Protein AF-A0A9W6ZBG0-F1 (afdb_monomer_lite)

Radius of gyration: 58.89 Å; chains: 1; bounding box: 90×98×154 Å

InterPro domains:
  IPR011992 EF-hand domain pair [SSF47473] (126-188)

Sequence (346 aa):
MAHIKRKETQYQGFVPSYLIHPPSLKNGETYQTLRNKFSDVGQGQVYERDLVSSSMNFDNKTLDEDTFNVSKSTDYKRADRRGVAAFHNSAPPEERSKPFLGETMYNSTFRNFPQEAKMIVDVPVEAFKESFAKFANPEGELSLKKISNMLSDTIGKIVPDWIVAKFLKTFDPNPTGRFTYSELVAEYDVIIRAIRGDTKKDVVGQPEWLVASKKMPTKILTSTGMKSAMQIAMAHPSERRYLKKEGVGMWSCDNDMLAGTTRDTYHIPGYSGHIPASKRVPKVTEQGMAKNPRAIKNNLRLIYSHDLPGYTGHKPKAARNDIGEKKGGRDPRTTSGSAAVGEDIL

Secondary structure (DSSP, 8-state):
----------------GGGSPPPPPPTT--HHHHHHTTTTTTSSSSS-TTS--S-S--SS--HHHHHHHH--GGG-PPPPTTGGGS------HHHH-----PPPHHHHHS--HHHHHHHHHTS-GGGHHHHHHHHS-TTSEEEGGGHHHHHHHHHTSPPPHHHHHHHHHHHTT-TTSEEEHHHHHHHHHHHHHHHHHHH-----PPPHHHHHTTSPPP-----PPPPPHHHHHTT-GGG------TT--SS-TTTTTTTTSGGGSSSPTT--S------SSHHHHHHHHT-SPPPP---GGGT--SSPTT--S----SGGG--SS--TT--TTSHHHHHHHT----

Structure (mmCIF, N/CA/C/O backbone):
data_AF-A0A9W6ZBG0-F1
#
_entry.id   AF-A0A9W6ZBG0-F1
#
loop_
_atom_site.group_PDB
_atom_site.id
_atom_site.type_symbol
_atom_site.label_atom_id
_atom_site.label_alt_id
_atom_site.label_comp_id
_atom_site.label_asym_id
_atom_site.label_entity_id
_atom_site.label_seq_id
_atom_site.pdbx_PDB_ins_code
_atom_site.Cartn_x
_atom_site.Cartn_y
_atom_site.Cartn_z
_atom_site.occupancy
_atom_site.B_iso_or_equiv
_atom_site.auth_seq_id
_atom_site.auth_comp_id
_atom_site.auth_asym_id
_atom_site.auth_atom_id
_atom_site.pdbx_PDB_model_num
ATOM 1 N N . MET A 1 1 ? 40.669 59.426 30.243 1.00 40.97 1 MET A N 1
ATOM 2 C CA . MET A 1 1 ? 41.552 59.496 31.428 1.00 40.97 1 MET A CA 1
ATOM 3 C C . MET A 1 1 ? 40.863 60.358 32.468 1.00 40.97 1 MET A C 1
ATOM 5 O O . MET A 1 1 ? 40.666 61.533 32.206 1.00 40.97 1 MET A O 1
ATOM 9 N N . ALA A 1 2 ? 40.443 59.786 33.594 1.00 40.88 2 ALA A N 1
ATOM 10 C CA . ALA A 1 2 ? 39.894 60.553 34.708 1.00 40.88 2 ALA A CA 1
ATOM 11 C C . ALA A 1 2 ? 40.485 60.006 36.010 1.00 40.88 2 ALA A C 1
ATOM 13 O O . ALA A 1 2 ? 40.364 58.820 36.313 1.00 40.88 2 ALA A O 1
ATOM 14 N N . HIS A 1 3 ? 41.206 60.882 36.704 1.00 40.12 3 HIS A N 1
ATOM 15 C CA . HIS A 1 3 ? 41.911 60.628 37.951 1.00 40.12 3 HIS A CA 1
ATOM 16 C C . HIS A 1 3 ? 40.955 60.566 39.147 1.00 40.12 3 HIS A C 1
ATOM 18 O O . HIS A 1 3 ? 40.006 61.336 39.255 1.00 40.12 3 HIS A O 1
ATOM 24 N N . ILE A 1 4 ? 41.296 59.688 40.087 1.00 46.91 4 ILE A N 1
ATOM 25 C CA . ILE A 1 4 ? 40.745 59.597 41.441 1.00 46.91 4 ILE A CA 1
ATOM 26 C C . ILE A 1 4 ? 41.323 60.721 42.323 1.00 46.91 4 ILE A C 1
ATOM 28 O O . ILE A 1 4 ? 42.535 60.936 42.309 1.00 46.91 4 ILE A O 1
ATOM 32 N N . LYS A 1 5 ? 40.495 61.321 43.194 1.00 42.09 5 LYS A N 1
ATOM 33 C CA . LYS A 1 5 ? 40.899 61.806 44.533 1.00 42.09 5 LYS A CA 1
ATOM 34 C C . LYS A 1 5 ? 39.834 61.444 45.586 1.00 42.09 5 LYS A C 1
ATOM 36 O O . LYS A 1 5 ? 38.651 61.362 45.280 1.00 42.09 5 LYS A O 1
ATOM 41 N N . ARG A 1 6 ? 40.306 61.136 46.801 1.00 43.47 6 ARG A N 1
ATOM 42 C CA . ARG A 1 6 ? 39.613 60.488 47.936 1.00 43.47 6 ARG A CA 1
ATOM 43 C C . ARG A 1 6 ? 38.886 61.465 48.885 1.00 43.47 6 ARG A C 1
ATOM 45 O O . ARG A 1 6 ? 39.405 62.543 49.127 1.00 43.47 6 ARG A O 1
ATOM 52 N N . LYS A 1 7 ? 37.782 60.946 49.460 1.00 48.34 7 LYS A N 1
ATOM 53 C CA . LYS A 1 7 ? 37.166 61.056 50.817 1.00 48.34 7 LYS A CA 1
ATOM 54 C C . LYS A 1 7 ? 37.384 62.304 51.686 1.00 48.34 7 LYS A C 1
ATOM 56 O O . LYS A 1 7 ? 38.526 62.573 52.016 1.00 48.34 7 LYS A O 1
ATOM 61 N N . GLU A 1 8 ? 36.288 62.751 52.320 1.00 39.16 8 GLU A N 1
ATOM 62 C CA . GLU A 1 8 ? 36.177 62.885 53.788 1.00 39.16 8 GLU A CA 1
ATOM 63 C C . GLU A 1 8 ? 34.781 62.449 54.290 1.00 39.16 8 GLU A C 1
ATOM 65 O O . GLU A 1 8 ? 33.802 62.410 53.550 1.00 39.16 8 GLU A O 1
ATOM 70 N N . THR A 1 9 ? 34.751 62.006 55.542 1.00 49.00 9 THR A N 1
ATOM 71 C CA . THR A 1 9 ? 33.716 61.271 56.285 1.00 49.00 9 THR A CA 1
ATOM 72 C C . THR A 1 9 ? 32.709 62.175 56.998 1.00 49.00 9 THR A C 1
ATOM 74 O O . THR A 1 9 ? 33.145 63.077 57.701 1.00 49.00 9 THR A O 1
ATOM 77 N N . GLN A 1 10 ? 31.413 61.834 56.998 1.00 46.75 10 GLN A N 1
ATOM 78 C CA . GLN A 1 10 ? 30.522 62.132 58.131 1.00 46.75 10 GLN A CA 1
ATOM 79 C C . GLN A 1 10 ? 29.490 61.012 58.340 1.00 46.75 10 GLN A C 1
ATOM 81 O O . GLN A 1 10 ? 28.890 60.487 57.405 1.00 46.75 10 GLN A O 1
ATOM 86 N N . TYR A 1 11 ? 29.364 60.617 59.602 1.00 48.91 11 TYR A N 1
ATOM 87 C CA . TYR A 1 11 ? 28.542 59.541 60.143 1.00 48.91 11 TYR A CA 1
ATOM 88 C C . TYR A 1 11 ? 27.073 59.986 60.223 1.00 48.91 11 TYR A C 1
ATOM 90 O O . TYR A 1 11 ? 26.749 60.890 60.986 1.00 48.91 11 TYR A O 1
ATOM 98 N N . GLN A 1 12 ? 26.175 59.360 59.456 1.00 49.72 12 GLN A N 1
ATOM 99 C CA . GLN A 1 12 ? 24.721 59.550 59.578 1.00 49.72 12 GLN A CA 1
ATOM 100 C C . GLN A 1 12 ? 24.160 58.568 60.617 1.00 49.72 12 GLN A C 1
ATOM 102 O O . GLN A 1 12 ? 23.454 57.615 60.297 1.00 49.72 12 GLN A O 1
ATOM 107 N N . GLY A 1 13 ? 24.564 58.754 61.873 1.00 42.81 13 GLY A N 1
ATOM 108 C CA . GLY A 1 13 ? 24.042 57.992 63.002 1.00 42.81 13 GLY A CA 1
ATOM 109 C C . GLY A 1 13 ? 22.704 58.533 63.502 1.00 42.81 13 GLY A C 1
ATOM 110 O O . GLY A 1 13 ? 22.544 59.737 63.652 1.00 42.81 13 GLY A O 1
ATOM 111 N N . PHE A 1 14 ? 21.786 57.600 63.767 1.00 53.81 14 PHE A N 1
ATOM 112 C CA . PHE A 1 14 ? 20.778 57.582 64.837 1.00 53.81 14 PHE A CA 1
ATOM 113 C C . PHE A 1 14 ? 20.196 58.932 65.314 1.00 53.81 14 PHE A C 1
ATOM 115 O O . PHE A 1 14 ? 20.833 59.671 66.064 1.00 53.81 14 PHE A O 1
ATOM 122 N N . VAL A 1 15 ? 18.924 59.186 64.980 1.00 59.03 15 VAL A N 1
ATOM 123 C CA . VAL A 1 15 ? 18.106 60.233 65.618 1.00 59.03 15 VAL A CA 1
ATOM 124 C C . VAL A 1 15 ? 17.413 59.631 66.852 1.00 59.03 15 VAL A C 1
ATOM 126 O O . VAL A 1 15 ? 16.699 58.637 66.704 1.00 59.03 15 VAL A O 1
ATOM 129 N N . PRO A 1 16 ? 17.589 60.195 68.061 1.00 60.75 16 PRO A N 1
ATOM 130 C CA . PRO A 1 16 ? 16.934 59.702 69.269 1.00 60.75 16 PRO A CA 1
ATOM 131 C C . PRO A 1 16 ? 15.404 59.789 69.183 1.00 60.75 16 PRO A C 1
ATOM 133 O O . PRO A 1 16 ? 14.849 60.783 68.711 1.00 60.75 16 PRO A O 1
ATOM 136 N N . SER A 1 17 ? 14.712 58.770 69.698 1.00 52.69 17 SER A N 1
ATOM 137 C CA . SER A 1 17 ? 13.255 58.588 69.580 1.00 52.69 17 SER A CA 1
ATOM 138 C C . SER A 1 17 ? 12.394 59.723 70.153 1.00 52.69 17 SER A C 1
ATOM 140 O O . SER A 1 17 ? 11.236 59.851 69.768 1.00 52.69 17 SER A O 1
ATOM 142 N N . TYR A 1 18 ? 12.935 60.571 71.032 1.00 62.19 18 TYR A N 1
ATOM 143 C CA . TYR A 1 18 ? 12.206 61.676 71.670 1.00 62.19 18 TYR A CA 1
ATOM 144 C C . TYR A 1 18 ? 12.082 62.946 70.804 1.00 62.19 18 TYR A C 1
ATOM 146 O O . TYR A 1 18 ? 11.366 63.868 71.183 1.00 62.19 18 TYR A O 1
ATOM 154 N N . LEU A 1 19 ? 12.761 63.007 69.652 1.00 57.31 19 LEU A N 1
ATOM 155 C CA . LEU A 1 19 ? 12.631 64.087 68.657 1.00 57.31 19 LEU A CA 1
ATOM 156 C C . LEU A 1 19 ? 11.723 63.704 67.474 1.00 57.31 19 LEU A C 1
ATOM 158 O O . LEU A 1 19 ? 11.567 64.482 66.534 1.00 57.31 19 LEU A O 1
ATOM 162 N N . ILE A 1 20 ? 11.115 62.515 67.508 1.00 57.84 20 ILE A N 1
ATOM 163 C CA . ILE A 1 20 ? 10.137 62.076 66.511 1.00 57.84 20 ILE A CA 1
ATOM 164 C C . ILE A 1 20 ? 8.782 62.674 66.895 1.00 57.84 20 ILE A C 1
ATOM 166 O O . ILE A 1 20 ? 8.245 62.377 67.962 1.00 57.84 20 ILE A O 1
ATOM 170 N N . HIS A 1 21 ? 8.212 63.516 66.032 1.00 54.34 21 HIS A N 1
ATOM 171 C CA . HIS A 1 21 ? 6.831 63.962 66.202 1.00 54.34 21 HIS A CA 1
ATOM 172 C C . HIS A 1 21 ? 5.903 62.735 66.253 1.00 54.34 21 HIS A C 1
ATOM 174 O O . HIS A 1 21 ? 6.052 61.844 65.410 1.00 54.34 21 HIS A O 1
ATOM 180 N N . PRO A 1 22 ? 4.957 62.652 67.210 1.00 60.84 22 PRO A N 1
ATOM 181 C CA . PRO A 1 22 ? 4.028 61.531 67.254 1.00 60.84 22 PRO A CA 1
ATOM 182 C C . PRO A 1 22 ? 3.279 61.442 65.915 1.00 60.84 22 PRO A C 1
ATOM 184 O O . PRO A 1 22 ? 2.988 62.484 65.318 1.00 60.84 22 PRO A O 1
ATOM 187 N N . PRO A 1 23 ? 2.982 60.227 65.419 1.00 59.94 23 PRO A N 1
ATOM 188 C CA . PRO A 1 23 ? 2.263 60.066 64.162 1.00 59.94 23 PRO A CA 1
ATOM 189 C C . PRO A 1 23 ? 0.954 60.856 64.232 1.00 59.94 23 PRO A C 1
ATOM 191 O O . PRO A 1 23 ? 0.213 60.755 65.213 1.00 59.94 23 PRO A O 1
ATOM 194 N N . SER A 1 24 ? 0.685 61.675 63.214 1.00 66.38 24 SER A N 1
ATOM 195 C CA . SER A 1 24 ? -0.587 62.384 63.116 1.00 66.38 24 SER A CA 1
ATOM 196 C C . SER A 1 24 ? -1.733 61.369 63.092 1.00 66.38 24 SER A C 1
ATOM 198 O O . SER A 1 24 ? -1.639 60.314 62.458 1.00 66.38 24 SER A O 1
ATOM 200 N N . LEU A 1 25 ? -2.813 61.670 63.819 1.00 72.88 25 LEU A N 1
ATOM 201 C CA . LEU A 1 25 ? -4.030 60.859 63.798 1.00 72.88 25 LEU A CA 1
ATOM 202 C C . LEU A 1 25 ? -4.541 60.748 62.356 1.00 72.88 25 LEU A C 1
ATOM 204 O O . LEU A 1 25 ? -4.497 61.722 61.600 1.00 72.88 25 LEU A O 1
ATOM 208 N N . LYS A 1 26 ? -5.034 59.568 61.962 1.00 72.44 26 LYS A N 1
ATOM 209 C CA . LYS A 1 26 ? -5.700 59.413 60.663 1.00 72.44 26 LYS A CA 1
ATOM 210 C C . LYS A 1 26 ? -6.968 60.268 60.643 1.00 72.44 26 LYS A C 1
ATOM 212 O O . LYS A 1 26 ? -7.602 60.456 61.680 1.00 72.44 26 LYS A O 1
ATOM 217 N N . ASN A 1 27 ? -7.369 60.758 59.469 1.00 63.28 27 ASN A N 1
ATOM 218 C CA . ASN A 1 27 ? -8.607 61.530 59.329 1.00 63.28 27 ASN A CA 1
ATOM 219 C C . ASN A 1 27 ? -9.796 60.739 59.908 1.00 63.28 27 ASN A C 1
ATOM 221 O O . ASN A 1 27 ? -10.110 59.656 59.418 1.00 63.28 27 ASN A O 1
ATOM 225 N N . GLY A 1 28 ? -10.434 61.282 60.949 1.00 74.50 28 GLY A N 1
ATOM 226 C CA . GLY A 1 28 ? -11.564 60.661 61.652 1.00 74.50 28 GLY A CA 1
ATOM 227 C C . GLY A 1 28 ? -11.215 59.875 62.926 1.00 74.50 28 GLY A C 1
ATOM 228 O O . GLY A 1 28 ? -12.133 59.511 63.657 1.00 74.50 28 GLY A O 1
ATOM 229 N N . GLU A 1 29 ? -9.935 59.646 63.245 1.00 73.50 29 GLU A N 1
ATOM 230 C CA . GLU A 1 29 ? -9.516 59.083 64.538 1.00 73.50 29 GLU A CA 1
ATOM 231 C C . GLU A 1 29 ? -9.300 60.208 65.571 1.00 73.50 29 GLU A C 1
ATOM 233 O O . GLU A 1 29 ? -8.711 61.250 65.287 1.00 73.50 29 GLU A O 1
ATOM 238 N N . THR A 1 30 ? -9.766 59.991 66.800 1.00 77.25 30 THR A N 1
ATOM 239 C CA . THR A 1 30 ? -9.515 60.855 67.966 1.00 77.25 30 THR A CA 1
ATOM 240 C C . THR A 1 30 ? -8.490 60.198 68.890 1.00 77.25 30 THR A C 1
ATOM 242 O O . THR A 1 30 ? -8.372 58.974 68.934 1.00 77.25 30 THR A O 1
ATOM 245 N N . TYR A 1 31 ? -7.778 60.973 69.714 1.00 71.06 31 TYR A N 1
ATOM 246 C CA . TYR A 1 31 ? -6.870 60.394 70.721 1.00 71.06 31 TYR A CA 1
ATOM 247 C C . TYR A 1 31 ? -7.570 59.391 71.653 1.00 71.06 31 TYR A C 1
ATOM 249 O O . TYR A 1 31 ? -6.956 58.436 72.120 1.00 71.06 31 TYR A O 1
ATOM 257 N N . GLN A 1 32 ? -8.871 59.574 71.883 1.00 69.44 32 GLN A N 1
ATOM 258 C CA . GLN A 1 32 ? -9.689 58.703 72.721 1.00 69.44 32 GLN A CA 1
ATOM 259 C C . GLN A 1 32 ? -9.976 57.349 72.053 1.00 69.44 32 GLN A C 1
ATOM 261 O O . GLN A 1 32 ? -9.871 56.310 72.697 1.00 69.44 32 GLN A O 1
ATOM 266 N N . THR A 1 33 ? -10.252 57.343 70.746 1.00 69.69 33 THR A N 1
ATOM 267 C CA . THR A 1 33 ? -10.431 56.099 69.975 1.00 69.69 33 THR A CA 1
ATOM 268 C C . THR A 1 33 ? -9.113 55.350 69.789 1.00 69.69 33 THR A C 1
ATOM 270 O O . THR A 1 33 ? -9.099 54.125 69.870 1.00 69.69 33 THR A O 1
ATOM 273 N N . LEU A 1 34 ? -7.987 56.058 69.648 1.00 66.25 34 LEU A N 1
ATOM 274 C CA . LEU A 1 34 ? -6.661 55.433 69.607 1.00 66.25 34 LEU A CA 1
ATOM 275 C C . LEU A 1 34 ? -6.279 54.809 70.959 1.00 66.25 34 LEU A C 1
ATOM 277 O O . LEU A 1 34 ? -5.767 53.692 70.989 1.00 66.25 34 LEU A O 1
ATOM 281 N N . ARG A 1 35 ? -6.595 55.479 72.076 1.00 63.41 35 ARG A N 1
ATOM 282 C CA . ARG A 1 35 ? -6.364 54.959 73.435 1.00 63.41 35 ARG A CA 1
ATOM 283 C C . ARG A 1 35 ? -7.165 53.686 73.725 1.00 63.41 35 ARG A C 1
ATOM 285 O O . ARG A 1 35 ? -6.639 52.777 74.357 1.00 63.41 35 ARG A O 1
ATOM 292 N N . ASN A 1 36 ? -8.398 53.600 73.230 1.00 66.44 36 ASN A N 1
ATOM 293 C CA . ASN A 1 36 ? -9.273 52.443 73.448 1.00 66.44 36 ASN A CA 1
ATOM 294 C C . ASN A 1 36 ? -9.054 51.313 72.427 1.00 66.44 36 ASN A C 1
ATOM 296 O O . ASN A 1 36 ? -9.574 50.219 72.596 1.00 66.44 36 ASN A O 1
ATOM 300 N N . LYS A 1 37 ? -8.249 51.527 71.380 1.00 63.12 37 LYS A N 1
ATOM 301 C CA . LYS A 1 37 ? -8.009 50.534 70.318 1.00 63.12 37 LYS A CA 1
ATOM 302 C C . LYS A 1 37 ? -7.418 49.213 70.825 1.00 63.12 37 LYS A C 1
ATOM 304 O O . LYS A 1 37 ? -7.557 48.190 70.163 1.00 63.12 37 LYS A O 1
ATOM 309 N N . PHE A 1 38 ? -6.769 49.247 71.988 1.00 56.44 38 PHE A N 1
ATOM 310 C CA . PHE A 1 38 ? -6.146 48.088 72.619 1.00 56.44 38 PHE A CA 1
ATOM 311 C C . PHE A 1 38 ? -6.800 47.685 73.949 1.00 56.44 38 PHE A C 1
ATOM 313 O O . PHE A 1 38 ? -6.298 46.770 74.592 1.00 56.44 38 PHE A O 1
ATOM 320 N N . SER A 1 39 ? -7.911 48.315 74.364 1.00 60.78 39 SER A N 1
ATOM 321 C CA . SER A 1 39 ? -8.613 47.907 75.595 1.00 60.78 39 SER A CA 1
ATOM 322 C C . SER A 1 39 ? -9.230 46.514 75.480 1.00 60.78 39 SER A C 1
ATOM 324 O O . SER A 1 39 ? -9.307 45.798 76.472 1.00 60.78 39 SER A O 1
ATOM 326 N N . ASP A 1 40 ? -9.609 46.115 74.264 1.00 55.66 40 ASP A N 1
ATOM 327 C CA . ASP A 1 40 ? -10.334 44.865 74.009 1.00 55.66 40 ASP A CA 1
ATOM 328 C C . ASP A 1 40 ? -9.405 43.720 73.567 1.00 55.66 40 ASP A C 1
ATOM 330 O O . ASP A 1 40 ? -9.847 42.600 73.298 1.00 55.66 40 ASP A O 1
ATOM 334 N N . VAL A 1 41 ? -8.094 43.973 73.482 1.00 55.09 41 VAL A N 1
ATOM 335 C CA . VAL A 1 41 ? -7.115 42.962 73.071 1.00 55.09 41 VAL A CA 1
ATOM 336 C C . VAL A 1 41 ? -6.835 42.039 74.253 1.00 55.09 41 VAL A C 1
ATOM 338 O O . VAL A 1 41 ? -6.174 42.422 75.211 1.00 55.09 41 VAL A O 1
ATOM 341 N N . GLY A 1 42 ? -7.346 40.809 74.177 1.00 53.62 42 GLY A N 1
ATOM 342 C CA . GLY A 1 42 ? -7.151 39.768 75.194 1.00 53.62 42 GLY A CA 1
ATOM 343 C C . GLY A 1 42 ? -8.435 39.294 75.876 1.00 53.62 42 GLY A C 1
ATOM 344 O O . GLY A 1 42 ? -8.407 38.274 76.562 1.00 53.62 42 GLY A O 1
ATOM 345 N N . GLN A 1 43 ? -9.574 39.953 75.640 1.00 54.03 43 GLN A N 1
ATOM 346 C CA . GLN A 1 43 ? -10.873 39.482 76.121 1.00 54.03 43 GLN A CA 1
ATOM 347 C C . GLN A 1 43 ? -11.646 38.748 75.013 1.00 54.03 43 GLN A C 1
ATOM 349 O O . GLN A 1 43 ? -11.876 39.282 73.930 1.00 54.03 43 GLN A O 1
ATOM 354 N N . GLY A 1 44 ? -12.076 37.510 75.288 1.00 51.59 44 GLY A N 1
ATOM 355 C CA . GLY A 1 44 ? -13.060 36.794 74.465 1.00 51.59 44 GLY A CA 1
ATOM 356 C C . GLY A 1 44 ? -12.578 35.616 73.609 1.00 51.59 44 GLY A C 1
ATOM 357 O O . GLY A 1 44 ? -13.407 35.051 72.902 1.00 51.59 44 GLY A O 1
ATOM 358 N N . GLN A 1 45 ? -11.303 35.204 73.659 1.00 53.03 45 GLN A N 1
ATOM 359 C CA . GLN A 1 45 ? -10.872 33.933 73.032 1.00 53.03 45 GLN A CA 1
ATOM 360 C C . GLN A 1 45 ? -10.435 32.841 74.018 1.00 53.03 45 GLN A C 1
ATOM 362 O O . GLN A 1 45 ? -10.535 31.667 73.673 1.00 53.03 45 GLN A O 1
ATOM 367 N N . VAL A 1 46 ? -9.989 33.192 75.229 1.00 52.97 46 VAL A N 1
ATOM 368 C CA . VAL A 1 46 ? -9.517 32.206 76.228 1.00 52.97 46 VAL A CA 1
ATOM 369 C C . VAL A 1 46 ? -10.264 32.308 77.565 1.00 52.97 46 VAL A C 1
ATOM 371 O O . VAL A 1 46 ? -10.408 31.300 78.250 1.00 52.97 46 VAL A O 1
ATOM 374 N N . TYR A 1 47 ? -10.823 33.474 77.905 1.00 53.91 47 TYR A N 1
ATOM 375 C CA . TYR A 1 47 ? -11.586 33.697 79.139 1.00 53.91 47 TYR A CA 1
ATOM 376 C C . TYR A 1 47 ? -12.945 34.340 78.835 1.00 53.91 47 TYR A C 1
ATOM 378 O O . TYR A 1 47 ? -13.062 35.113 77.875 1.00 53.91 47 TYR A O 1
ATOM 386 N N . GLU A 1 48 ? -13.962 34.016 79.642 1.00 54.88 48 GLU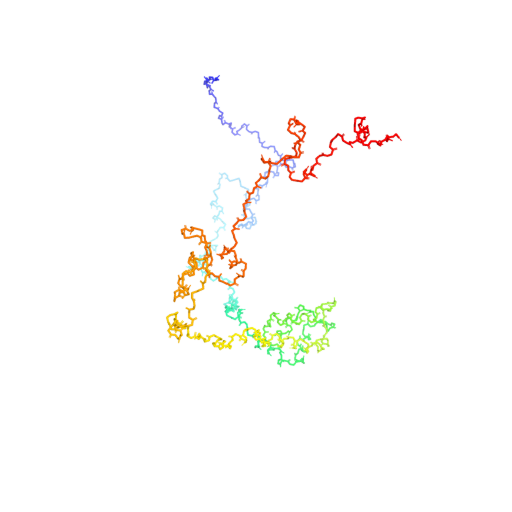 A N 1
ATOM 387 C CA . GLU A 1 48 ? -15.269 34.684 79.601 1.00 54.88 48 GLU A CA 1
ATOM 388 C C . GLU A 1 48 ? -15.095 36.195 79.800 1.00 54.88 48 GLU A C 1
ATOM 390 O O . GLU A 1 48 ? -14.263 36.650 80.594 1.00 54.88 48 GLU A O 1
ATOM 395 N N . ARG A 1 49 ? -15.855 36.973 79.020 1.00 50.78 49 ARG A N 1
ATOM 396 C CA . ARG A 1 49 ? -15.866 38.437 79.116 1.00 50.78 49 ARG A CA 1
ATOM 397 C C . ARG A 1 49 ? -16.225 38.820 80.559 1.00 50.78 49 ARG A C 1
ATOM 399 O O . ARG A 1 49 ? -17.129 38.219 81.125 1.00 50.78 49 ARG A O 1
ATOM 406 N N . ASP A 1 50 ? -15.486 39.780 81.116 1.00 54.41 50 ASP A N 1
ATOM 407 C CA . ASP A 1 50 ? -15.618 40.362 82.468 1.00 54.41 50 ASP A CA 1
ATOM 408 C C . ASP A 1 50 ? -14.783 39.760 83.622 1.00 54.41 50 ASP A C 1
ATOM 410 O O . ASP A 1 50 ? -14.794 40.327 84.714 1.00 54.41 50 ASP A O 1
ATOM 414 N N . LEU A 1 51 ? -13.972 38.707 83.421 1.00 55.41 51 LEU A N 1
ATOM 415 C CA . LEU A 1 51 ? -13.145 38.163 84.524 1.00 55.41 51 LEU A CA 1
ATOM 416 C C . LEU A 1 51 ? -11.854 38.940 84.846 1.00 55.41 51 LEU A C 1
ATOM 418 O O . LEU A 1 51 ? -11.305 38.777 85.932 1.00 55.41 51 LEU A O 1
ATOM 422 N N . VAL A 1 52 ? -11.369 39.801 83.949 1.00 53.88 52 VAL A N 1
ATOM 423 C CA . VAL A 1 52 ? -10.197 40.660 84.204 1.00 53.88 52 VAL A CA 1
ATOM 424 C C . VAL A 1 52 ? -10.641 42.114 84.075 1.00 53.88 52 VAL A C 1
ATOM 426 O O . VAL A 1 52 ? -10.450 42.758 83.046 1.00 53.88 52 VAL A O 1
ATOM 429 N N . SER A 1 53 ? -11.321 42.615 85.110 1.00 51.09 53 SER A N 1
ATOM 430 C CA . SER A 1 53 ? -11.935 43.952 85.140 1.00 51.09 53 SER A CA 1
ATOM 431 C C . SER A 1 53 ? -10.988 45.065 85.614 1.00 51.09 53 SER A C 1
ATOM 433 O O . SER A 1 53 ? -11.437 46.059 86.188 1.00 51.09 53 SER A O 1
ATOM 435 N N . SER A 1 54 ? -9.683 44.920 85.401 1.00 54.22 54 SER A N 1
ATOM 436 C CA . SER A 1 54 ? -8.721 45.987 85.668 1.00 54.22 54 SER A CA 1
ATOM 437 C C . SER A 1 54 ? -7.920 46.233 84.404 1.00 54.22 54 SER A C 1
ATOM 439 O O . SER A 1 54 ? -7.240 45.347 83.894 1.00 54.22 54 SER A O 1
ATOM 441 N N . SER A 1 55 ? -8.061 47.447 83.878 1.00 52.94 55 SER A N 1
ATOM 442 C CA . SER A 1 55 ? -7.263 47.982 82.782 1.00 52.94 55 SER A CA 1
ATOM 443 C C . SER A 1 55 ? -5.776 47.671 82.987 1.00 52.94 55 SER A C 1
ATOM 445 O O . SER A 1 55 ? -5.287 47.721 84.113 1.00 52.94 55 SER A O 1
ATOM 447 N N . MET A 1 56 ? -5.064 47.351 81.899 1.00 54.00 56 MET A N 1
ATOM 448 C CA . MET A 1 56 ? -3.633 46.997 81.855 1.00 54.00 56 MET A CA 1
ATOM 449 C C . MET A 1 56 ? -2.693 48.157 82.263 1.00 54.00 56 MET A C 1
ATOM 451 O O . MET A 1 56 ? -1.789 48.526 81.522 1.00 54.00 56 MET A O 1
ATOM 455 N N . ASN A 1 57 ? -2.896 48.751 83.434 1.00 54.72 57 ASN A N 1
ATOM 456 C CA . ASN A 1 57 ? -1.953 49.644 84.095 1.00 54.72 57 ASN A CA 1
ATOM 457 C C . ASN A 1 57 ? -1.443 48.921 85.346 1.00 54.72 57 ASN A C 1
ATOM 459 O O . ASN A 1 57 ? -1.824 49.249 86.470 1.00 54.72 57 ASN A O 1
ATOM 463 N N . PHE A 1 58 ? -0.625 47.890 85.145 1.00 52.50 58 PHE A N 1
ATOM 464 C CA . PHE A 1 58 ? -0.010 47.133 86.230 1.00 52.50 58 PHE A CA 1
ATOM 465 C C . PHE A 1 58 ? 1.473 47.481 86.338 1.00 52.50 58 PHE A C 1
ATOM 467 O O . PHE A 1 58 ? 2.320 46.766 85.820 1.00 52.50 58 PHE A O 1
ATOM 474 N N . ASP A 1 59 ? 1.779 48.553 87.069 1.00 54.94 59 ASP A N 1
ATOM 475 C CA . ASP A 1 59 ? 3.141 48.785 87.572 1.00 54.94 59 ASP A CA 1
ATOM 476 C C . ASP A 1 59 ? 3.446 47.938 88.825 1.00 54.94 59 ASP A C 1
ATOM 478 O O . ASP A 1 59 ? 4.582 47.923 89.276 1.00 54.94 59 ASP A O 1
ATOM 482 N N . ASN A 1 60 ? 2.471 47.203 89.388 1.00 55.12 60 ASN A N 1
ATOM 483 C CA . ASN A 1 60 ? 2.644 46.491 90.667 1.00 55.12 60 ASN A CA 1
ATOM 484 C C . ASN A 1 60 ? 1.967 45.106 90.780 1.00 55.12 60 ASN A C 1
ATOM 486 O O . ASN A 1 60 ? 1.834 44.603 91.892 1.00 55.12 60 ASN A O 1
ATOM 490 N N . LYS A 1 61 ? 1.544 44.463 89.682 1.00 55.62 61 LYS A N 1
ATOM 491 C CA . LYS A 1 61 ? 1.126 43.045 89.717 1.00 55.62 61 LYS A CA 1
ATOM 492 C C . LYS A 1 61 ? 1.750 42.281 88.562 1.00 55.62 61 LYS A C 1
ATOM 494 O O . LYS A 1 61 ? 1.667 42.719 87.416 1.00 55.62 61 LYS A O 1
ATOM 499 N N . THR A 1 62 ? 2.394 41.159 88.856 1.00 58.47 62 THR A N 1
ATOM 500 C CA . THR A 1 62 ? 2.900 40.255 87.822 1.00 58.47 62 THR A CA 1
ATOM 501 C C . THR A 1 62 ? 1.732 39.462 87.234 1.00 58.47 62 THR A C 1
ATOM 503 O O . THR A 1 62 ? 0.789 39.111 87.941 1.00 58.47 62 THR A O 1
ATOM 506 N N . LEU A 1 63 ? 1.794 39.160 85.933 1.00 56.47 63 LEU A N 1
ATOM 507 C CA . LEU A 1 63 ? 0.805 38.335 85.214 1.00 56.47 63 LEU A CA 1
ATOM 508 C C . LEU A 1 63 ? 0.523 36.977 85.897 1.00 56.47 63 LEU A C 1
ATOM 510 O O . LEU A 1 63 ? -0.535 36.380 85.688 1.00 56.47 63 LEU A O 1
ATOM 514 N N . ASP A 1 64 ? 1.450 36.508 86.730 1.00 58.62 64 ASP A N 1
ATOM 515 C CA . ASP A 1 64 ? 1.330 35.264 87.483 1.00 58.62 64 ASP A CA 1
ATOM 516 C C . ASP A 1 64 ? 0.293 35.348 88.621 1.00 58.62 64 ASP A C 1
ATOM 518 O O . ASP A 1 64 ? -0.436 34.388 88.851 1.00 58.62 64 ASP A O 1
ATOM 522 N N . GLU A 1 65 ? 0.137 36.480 89.314 1.00 61.88 65 GLU A N 1
ATOM 523 C CA . GLU A 1 65 ? -0.800 36.550 90.453 1.00 61.88 65 GLU A CA 1
ATOM 524 C C . GLU A 1 65 ? -2.272 36.470 90.019 1.00 61.88 65 GLU A C 1
ATOM 526 O O . GLU A 1 65 ? -3.077 35.781 90.651 1.00 61.88 65 GLU A O 1
ATOM 531 N N . ASP A 1 66 ? -2.636 37.118 88.911 1.00 58.91 66 ASP A N 1
ATOM 532 C CA . ASP A 1 66 ? -4.016 37.091 88.413 1.00 58.91 66 ASP A CA 1
ATOM 533 C C . ASP A 1 66 ? -4.368 35.739 87.761 1.00 58.91 66 ASP A C 1
ATOM 535 O O . ASP A 1 66 ? -5.512 35.289 87.844 1.00 58.91 66 ASP A O 1
ATOM 539 N N . THR A 1 67 ? -3.392 35.027 87.186 1.00 59.00 67 THR A N 1
ATOM 540 C CA . THR A 1 67 ? -3.614 33.682 86.621 1.00 59.00 67 THR A CA 1
ATOM 541 C C . THR A 1 67 ? -3.795 32.606 87.700 1.00 59.00 67 THR A C 1
ATOM 543 O O . THR A 1 67 ? -4.578 31.666 87.508 1.00 59.00 67 THR A O 1
ATOM 546 N N . PHE A 1 68 ? -3.168 32.760 88.870 1.00 60.16 68 PHE A N 1
ATOM 547 C CA . PHE A 1 68 ? -3.389 31.872 90.019 1.00 60.16 68 PHE A CA 1
ATOM 548 C C . PHE A 1 68 ? -4.718 32.119 90.747 1.00 60.16 68 PHE A C 1
ATOM 550 O O . PHE A 1 68 ? -5.301 31.172 91.266 1.00 60.16 68 PHE A O 1
ATOM 557 N N . ASN A 1 69 ? -5.248 33.347 90.750 1.00 63.78 69 ASN A N 1
ATOM 558 C CA . ASN A 1 69 ? -6.533 33.643 91.402 1.00 63.78 69 ASN A CA 1
ATOM 559 C C . ASN A 1 69 ? -7.753 33.087 90.646 1.00 63.78 69 ASN A C 1
ATOM 561 O O . ASN A 1 69 ? -8.794 32.830 91.253 1.00 63.78 69 ASN A O 1
ATOM 565 N N . VAL A 1 70 ? -7.639 32.894 89.329 1.00 63.62 70 VAL A N 1
ATOM 566 C CA . VAL A 1 70 ? -8.738 32.393 88.483 1.00 63.62 70 VAL A CA 1
ATOM 567 C C . VAL A 1 70 ? -8.730 30.865 88.367 1.00 63.62 70 VAL A C 1
ATOM 569 O O . VAL A 1 70 ? -9.782 30.264 88.159 1.00 63.62 70 VAL A O 1
ATOM 572 N N . SER A 1 71 ? -7.574 30.219 88.532 1.00 61.56 71 SER A N 1
ATOM 573 C CA . SER A 1 71 ? -7.451 28.766 88.397 1.00 61.56 71 SER A CA 1
ATOM 574 C C . SER A 1 71 ? -7.855 28.039 89.685 1.00 61.56 71 SER A C 1
ATOM 576 O O . SER A 1 71 ? -7.196 28.120 90.719 1.00 61.56 71 SER A O 1
ATOM 578 N N . LYS A 1 72 ? -8.950 27.276 89.638 1.00 70.12 72 LYS A N 1
ATOM 579 C CA . LYS A 1 72 ? -9.338 26.367 90.727 1.00 70.12 72 LYS A CA 1
ATOM 580 C C . LYS A 1 72 ? -8.614 25.034 90.554 1.00 70.12 72 LYS A C 1
ATOM 582 O O . LYS A 1 72 ? -8.351 24.598 89.436 1.00 70.12 72 LYS A O 1
ATOM 587 N N . SER A 1 73 ? -8.354 24.311 91.647 1.00 66.81 73 SER A N 1
ATOM 588 C CA . SER A 1 73 ? -7.730 22.974 91.558 1.00 66.81 73 SER A CA 1
ATOM 589 C C . SER A 1 73 ? -8.557 21.980 90.726 1.00 66.81 73 SER A C 1
ATOM 591 O O . SER A 1 73 ? -8.006 21.048 90.146 1.00 66.81 73 SER A O 1
ATOM 593 N N . THR A 1 74 ? -9.869 22.210 90.616 1.00 73.25 74 THR A N 1
ATOM 594 C CA . THR A 1 74 ? -10.802 21.448 89.775 1.00 73.25 74 THR A CA 1
ATOM 595 C C . THR A 1 74 ? -10.642 21.703 88.276 1.00 73.25 74 THR A C 1
ATOM 597 O O . THR A 1 74 ? -11.088 20.880 87.479 1.00 73.25 74 THR A O 1
ATOM 600 N N . ASP A 1 75 ? -10.008 22.809 87.879 1.00 68.62 75 ASP A N 1
ATOM 601 C CA . ASP A 1 75 ? -9.796 23.159 86.468 1.00 68.62 75 ASP A CA 1
ATOM 602 C C . ASP A 1 75 ? -8.631 22.362 85.864 1.00 68.62 75 ASP A C 1
ATOM 604 O O . ASP A 1 75 ? -8.538 22.189 84.645 1.00 68.62 75 ASP A O 1
ATOM 608 N N . TYR A 1 76 ? -7.775 21.788 86.716 1.00 69.62 76 TYR A N 1
ATOM 609 C CA . TYR A 1 76 ? -6.747 20.850 86.297 1.00 69.62 76 TYR A CA 1
ATOM 610 C C . TYR A 1 76 ? -7.365 19.490 85.945 1.00 69.62 76 TYR A C 1
ATOM 612 O O . TYR A 1 76 ? -7.566 18.615 86.791 1.00 69.62 76 TYR A O 1
ATOM 620 N N . LYS A 1 77 ? -7.635 19.271 84.656 1.00 69.81 77 LYS A N 1
ATOM 621 C CA . LYS A 1 77 ? -7.969 17.940 84.135 1.00 69.81 77 LYS A CA 1
ATOM 622 C C . LYS A 1 77 ? -6.684 17.162 83.875 1.00 69.81 77 LYS A C 1
ATOM 624 O O . LYS A 1 77 ? -5.886 17.530 83.015 1.00 69.81 77 LYS A O 1
ATOM 629 N N . ARG A 1 78 ? -6.496 16.051 84.593 1.00 63.97 78 ARG A N 1
ATOM 630 C CA . ARG A 1 78 ? -5.391 15.122 84.331 1.00 63.97 78 ARG A CA 1
ATOM 631 C C . ARG A 1 78 ? -5.507 14.620 82.891 1.00 63.97 78 ARG A C 1
ATOM 633 O O . ARG A 1 78 ? -6.500 13.978 82.555 1.00 63.97 78 ARG A O 1
ATOM 640 N N . ALA A 1 79 ? -4.508 14.910 82.059 1.00 62.09 79 ALA A N 1
ATOM 641 C CA . ALA A 1 79 ? -4.447 14.372 80.705 1.00 62.09 79 ALA A CA 1
ATOM 642 C C . ALA A 1 79 ? -4.544 12.839 80.761 1.00 62.09 79 ALA A C 1
ATOM 644 O O . ALA A 1 79 ? -3.883 12.203 81.592 1.00 62.09 79 ALA A O 1
ATOM 645 N N . ASP A 1 80 ? -5.398 12.257 79.917 1.00 61.25 80 ASP A N 1
ATOM 646 C CA . ASP A 1 80 ? -5.564 10.807 79.855 1.00 61.25 80 ASP A CA 1
ATOM 647 C C . ASP A 1 80 ? -4.199 10.155 79.580 1.00 61.25 80 ASP A C 1
ATOM 649 O O . ASP A 1 80 ? -3.443 10.589 78.705 1.00 61.25 80 ASP A O 1
ATOM 653 N N . ARG A 1 81 ? -3.864 9.105 80.339 1.00 60.69 81 ARG A N 1
ATOM 654 C CA . ARG A 1 81 ? -2.557 8.423 80.283 1.00 60.69 81 ARG A CA 1
ATOM 655 C C . ARG A 1 81 ? -2.245 7.838 78.902 1.00 60.69 81 ARG A C 1
ATOM 657 O O . ARG A 1 81 ? -1.100 7.481 78.648 1.00 60.69 81 ARG A O 1
ATOM 664 N N . ARG A 1 82 ? -3.252 7.722 78.032 1.00 58.78 82 ARG A N 1
ATOM 665 C CA . ARG A 1 82 ? -3.145 7.209 76.659 1.00 58.78 82 ARG A CA 1
ATOM 666 C C . ARG A 1 82 ? -2.725 8.270 75.629 1.00 58.78 82 ARG A C 1
ATOM 668 O O . ARG A 1 82 ? -2.468 7.917 74.481 1.00 58.78 82 ARG A O 1
ATOM 675 N N . GLY A 1 83 ? -2.611 9.542 76.023 1.00 62.19 83 GLY A N 1
ATOM 676 C CA . GLY A 1 83 ? -2.178 10.632 75.144 1.00 62.19 83 GLY A CA 1
ATOM 677 C C . GLY A 1 83 ? -3.149 10.918 73.990 1.00 62.19 83 GLY A C 1
ATOM 678 O O . GLY A 1 83 ? -4.328 10.579 74.052 1.00 62.19 83 GLY A O 1
ATOM 679 N N . VAL A 1 84 ? -2.638 11.521 72.909 1.00 57.62 84 VAL A N 1
ATOM 680 C CA . VAL A 1 84 ? -3.374 11.935 71.684 1.00 57.62 84 VAL A CA 1
ATOM 681 C C . VAL A 1 84 ? -4.057 10.758 70.948 1.00 57.62 84 VAL A C 1
ATOM 683 O O . VAL A 1 84 ? -4.786 10.961 69.988 1.00 57.62 84 VAL A O 1
ATOM 686 N N . ALA A 1 85 ? -3.868 9.520 71.413 1.00 54.00 85 ALA A N 1
ATOM 687 C CA . ALA A 1 85 ? -4.496 8.309 70.888 1.00 54.00 85 ALA A CA 1
ATOM 688 C C . ALA A 1 85 ? -5.793 7.903 71.625 1.00 54.00 85 ALA A C 1
ATOM 690 O O . ALA A 1 85 ? -6.254 6.767 71.488 1.00 54.00 85 ALA A O 1
ATOM 691 N N . ALA A 1 86 ? -6.385 8.787 72.435 1.00 54.59 86 ALA A N 1
ATOM 692 C CA . ALA A 1 86 ? -7.728 8.568 72.969 1.00 54.59 86 ALA A CA 1
ATOM 693 C C . ALA A 1 86 ? -8.779 8.634 71.842 1.00 54.59 86 ALA A C 1
ATOM 695 O O . ALA A 1 86 ? -8.603 9.359 70.865 1.00 54.59 86 ALA A O 1
ATOM 696 N N . PHE A 1 87 ? -9.853 7.846 71.980 1.00 51.94 87 PHE A N 1
ATOM 697 C CA . PHE A 1 87 ? -10.913 7.634 70.988 1.00 51.94 87 PHE A CA 1
ATOM 698 C C . PHE A 1 87 ? -11.319 8.923 70.256 1.00 51.94 87 PHE A C 1
ATOM 700 O O . PHE A 1 87 ? -12.092 9.730 70.765 1.00 51.94 87 PHE A O 1
ATOM 707 N N . HIS A 1 88 ? -10.834 9.094 69.024 1.00 55.81 88 HIS A N 1
ATOM 708 C CA . HIS A 1 88 ? -11.446 10.031 68.097 1.00 55.81 88 HIS A CA 1
ATOM 709 C C . HIS A 1 88 ? -12.910 9.610 67.911 1.00 55.81 88 HIS A C 1
ATOM 711 O O . HIS A 1 88 ? -13.171 8.442 67.604 1.00 55.81 88 HIS A O 1
ATOM 717 N N . ASN A 1 89 ? -13.844 10.565 67.985 1.00 58.25 89 ASN A N 1
ATOM 718 C CA . ASN A 1 89 ? -15.250 10.437 67.556 1.00 58.25 89 ASN A CA 1
ATOM 719 C C . ASN A 1 89 ? -15.386 10.159 66.038 1.00 58.25 89 ASN A C 1
ATOM 721 O O . ASN A 1 89 ? -16.331 10.581 65.384 1.00 58.25 89 ASN A O 1
ATOM 725 N N . SER A 1 90 ? -14.402 9.493 65.437 1.00 59.81 90 SER A N 1
ATOM 726 C CA . SER A 1 90 ? -14.511 8.845 64.143 1.00 59.81 90 SER A CA 1
ATOM 727 C C . SER A 1 90 ? -15.651 7.834 64.206 1.00 59.81 90 SER A C 1
ATOM 729 O O . SER A 1 90 ? -15.640 6.959 65.075 1.00 59.81 90 SER A O 1
ATOM 731 N N . ALA A 1 91 ? -16.603 7.997 63.291 1.00 60.69 91 ALA A N 1
ATOM 732 C CA . ALA A 1 91 ? -17.800 7.191 63.089 1.00 60.69 91 ALA A CA 1
ATOM 733 C C . ALA A 1 91 ? -17.612 5.683 63.372 1.00 60.69 91 ALA A C 1
ATOM 735 O O . ALA A 1 91 ? -16.487 5.176 63.235 1.00 60.69 91 ALA A O 1
ATOM 736 N N . PRO A 1 92 ? -18.669 4.952 63.775 1.00 66.88 92 PRO A N 1
ATOM 737 C CA . PRO A 1 92 ? -18.596 3.512 64.021 1.00 66.88 92 PRO A CA 1
ATOM 738 C C . PRO A 1 92 ? -17.912 2.767 62.852 1.00 66.88 92 PRO A C 1
ATOM 740 O O . PRO A 1 92 ? -17.986 3.226 61.713 1.00 66.88 92 PRO A O 1
ATOM 743 N N . PRO A 1 93 ? -17.206 1.642 63.098 1.00 64.25 93 PRO A N 1
ATOM 744 C CA . PRO A 1 93 ? -16.388 0.955 62.088 1.00 64.25 93 PRO A CA 1
ATOM 745 C C . PRO A 1 93 ? -17.110 0.667 60.762 1.00 64.25 93 PRO A C 1
ATOM 747 O O . PRO A 1 93 ? -16.483 0.721 59.706 1.00 64.25 93 PRO A O 1
ATOM 750 N N . GLU A 1 94 ? -18.420 0.431 60.820 1.00 65.25 94 GLU A N 1
ATOM 751 C CA . GLU A 1 94 ? -19.299 0.186 59.671 1.00 65.25 94 GLU A CA 1
ATOM 752 C C . GLU A 1 94 ? -19.394 1.389 58.714 1.00 65.25 94 GLU A C 1
ATOM 754 O O . GLU A 1 94 ? -19.462 1.214 57.502 1.00 65.25 94 GLU A O 1
ATOM 759 N N . GLU A 1 95 ? -19.297 2.616 59.229 1.00 65.31 95 GLU A N 1
ATOM 760 C CA . GLU A 1 95 ? -19.296 3.851 58.431 1.00 65.31 95 GLU A CA 1
ATOM 761 C C . GLU A 1 95 ? -17.895 4.210 57.896 1.00 65.31 95 GLU A C 1
ATOM 763 O O . GLU A 1 95 ? -17.750 5.097 57.051 1.00 65.31 95 GLU A O 1
ATOM 768 N N . ARG A 1 96 ? -16.836 3.530 58.367 1.00 64.69 96 ARG A N 1
ATOM 769 C CA . ARG A 1 96 ? -15.450 3.792 57.935 1.00 64.69 96 ARG A CA 1
ATOM 770 C C . ARG A 1 96 ? -15.073 3.039 56.666 1.00 64.69 96 ARG A C 1
ATOM 772 O O . ARG A 1 96 ? -14.238 3.523 55.898 1.00 64.69 96 ARG A O 1
ATOM 779 N N . SER A 1 97 ? -15.644 1.857 56.441 1.00 69.75 97 SER A N 1
ATOM 780 C CA . SER A 1 97 ? -15.333 1.051 55.263 1.00 69.75 97 SER A CA 1
ATOM 781 C C . SER A 1 97 ? -16.176 1.498 54.073 1.00 69.75 97 SER A C 1
ATOM 783 O O . SER A 1 97 ? -17.327 1.095 53.922 1.00 69.75 97 SER A O 1
ATOM 785 N N . LYS A 1 98 ? -15.593 2.310 53.188 1.00 74.81 98 LYS A N 1
ATOM 786 C CA . LYS A 1 98 ? -16.155 2.490 51.844 1.00 74.81 98 LYS A CA 1
ATOM 787 C C . LYS A 1 98 ? -16.092 1.144 51.108 1.00 74.81 98 LYS A C 1
ATOM 789 O O . LYS A 1 98 ? -15.059 0.474 51.207 1.00 74.81 98 LYS A O 1
ATOM 794 N N . PRO A 1 99 ? -17.137 0.743 50.365 1.00 75.44 99 PRO A N 1
ATOM 795 C CA . PRO A 1 99 ? -17.065 -0.460 49.550 1.00 75.44 99 PRO A CA 1
ATOM 796 C C . PRO A 1 99 ? -15.913 -0.330 48.549 1.00 75.44 99 PRO A C 1
ATOM 798 O O . PRO A 1 99 ? -15.672 0.742 47.989 1.00 75.44 99 PRO A O 1
ATOM 801 N N . PHE A 1 100 ? -15.177 -1.419 48.339 1.00 80.00 100 PHE A N 1
ATOM 802 C CA . PHE A 1 100 ? -14.125 -1.458 47.334 1.00 80.00 100 PHE A CA 1
ATOM 803 C C . PHE A 1 100 ? -14.768 -1.450 45.943 1.00 80.00 100 PHE A C 1
ATOM 805 O O . PHE A 1 100 ? -15.385 -2.428 45.536 1.00 80.00 100 PHE A O 1
ATOM 812 N N . LEU A 1 101 ? -14.635 -0.330 45.229 1.00 78.25 101 LEU A N 1
ATOM 813 C CA . LEU A 1 101 ? -15.168 -0.144 43.872 1.00 78.25 101 LEU A CA 1
ATOM 814 C C . LEU A 1 101 ? -14.154 -0.514 42.776 1.00 78.25 101 LEU A C 1
ATOM 816 O O . LEU A 1 101 ? -14.397 -0.265 41.600 1.00 78.25 101 LEU A O 1
ATOM 820 N N . GLY A 1 102 ? -12.983 -1.035 43.151 1.00 79.56 102 GLY A N 1
ATOM 821 C CA . GLY A 1 102 ? -11.920 -1.342 42.203 1.00 79.56 102 GLY A CA 1
ATOM 822 C C . GLY A 1 102 ? -12.253 -2.571 41.364 1.00 79.56 102 GLY A C 1
ATOM 823 O O . GLY A 1 102 ? -12.403 -3.672 41.888 1.00 79.56 102 GLY A O 1
ATOM 824 N N . GLU A 1 103 ? -12.307 -2.396 40.049 1.00 79.69 103 GLU A N 1
ATOM 825 C CA . GLU A 1 103 ? -12.350 -3.506 39.103 1.00 79.69 103 GLU A CA 1
ATOM 826 C C . GLU A 1 103 ? -10.939 -3.861 38.627 1.00 79.69 103 GLU A C 1
ATOM 828 O O . GLU A 1 103 ? -10.021 -3.037 38.618 1.00 79.69 103 GLU A O 1
ATOM 833 N N . THR A 1 104 ? -10.749 -5.112 38.214 1.00 86.19 104 THR A N 1
ATOM 834 C CA . THR A 1 104 ? -9.492 -5.528 37.591 1.00 86.19 104 THR A CA 1
ATOM 835 C C . THR A 1 104 ? -9.340 -4.872 36.215 1.00 86.19 104 THR A C 1
ATOM 837 O O . THR A 1 104 ? -10.321 -4.650 35.506 1.00 86.19 104 THR A O 1
ATOM 840 N N . MET A 1 105 ? -8.096 -4.634 35.784 1.00 84.25 105 MET A N 1
ATOM 841 C CA . MET A 1 105 ? -7.795 -4.134 34.430 1.00 84.25 105 MET A CA 1
ATOM 842 C C . MET A 1 105 ? -8.380 -5.022 33.324 1.00 84.25 105 MET A C 1
ATOM 844 O O . MET A 1 105 ? -8.733 -4.539 32.249 1.00 84.25 105 MET A O 1
ATOM 848 N N . TYR A 1 106 ? -8.483 -6.328 33.582 1.00 82.56 106 TYR A N 1
ATOM 849 C CA . TYR A 1 106 ? -9.094 -7.264 32.649 1.00 82.56 106 TYR A CA 1
ATOM 850 C C . TYR A 1 106 ? -10.592 -6.993 32.490 1.00 82.56 106 TYR A C 1
ATOM 852 O O . TYR A 1 106 ? -11.050 -6.864 31.362 1.00 82.56 106 TYR A O 1
ATOM 860 N N . ASN A 1 107 ? -11.334 -6.825 33.588 1.00 79.44 107 ASN A N 1
ATOM 861 C CA . ASN A 1 107 ? -12.769 -6.537 33.523 1.00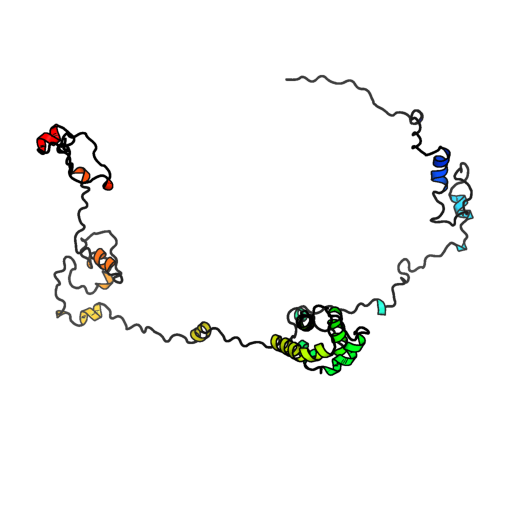 79.44 107 ASN A CA 1
ATOM 862 C C . ASN A 1 107 ? -13.057 -5.158 32.916 1.00 79.44 107 ASN A C 1
ATOM 864 O O . ASN A 1 107 ? -14.020 -5.018 32.166 1.00 79.44 107 ASN A O 1
ATOM 868 N N . SER A 1 108 ? -12.206 -4.158 33.173 1.00 79.38 108 SER A N 1
ATOM 869 C CA . SER A 1 108 ? -12.386 -2.824 32.592 1.00 79.38 108 SER A CA 1
ATOM 870 C C . SER A 1 108 ? -12.108 -2.790 31.084 1.00 79.38 108 SER A C 1
ATOM 872 O O . SER A 1 108 ? -12.825 -2.112 30.349 1.00 79.38 108 SER A O 1
ATOM 874 N N . THR A 1 109 ? -11.101 -3.538 30.616 1.00 81.62 109 THR A N 1
ATOM 875 C CA . THR A 1 109 ? -10.645 -3.528 29.212 1.00 81.62 109 THR A CA 1
ATOM 876 C C . THR A 1 109 ? -11.374 -4.560 28.346 1.00 81.62 109 THR A C 1
ATOM 878 O O . THR A 1 109 ? -11.695 -4.291 27.191 1.00 81.62 109 THR A O 1
ATOM 881 N N . PHE A 1 110 ? -11.655 -5.740 28.896 1.00 80.50 110 PHE A N 1
ATOM 882 C CA . PHE A 1 110 ? -12.294 -6.870 28.221 1.00 80.50 110 PHE A CA 1
ATOM 883 C C . PHE A 1 110 ? -13.644 -7.179 28.873 1.00 80.50 110 PHE A C 1
ATOM 885 O O . PHE A 1 110 ? -13.851 -8.243 29.458 1.00 80.50 110 PHE A O 1
ATOM 892 N N . ARG A 1 111 ? -14.575 -6.224 28.771 1.00 80.62 111 ARG A N 1
ATOM 893 C CA . ARG A 1 111 ? -15.940 -6.381 29.285 1.00 80.62 111 ARG A CA 1
ATOM 894 C C . ARG A 1 111 ? -16.661 -7.549 28.625 1.00 80.62 111 ARG A C 1
ATOM 896 O O . ARG A 1 111 ? -16.535 -7.793 27.422 1.00 80.62 111 ARG A O 1
ATOM 903 N N . ASN A 1 112 ? -17.480 -8.243 29.407 1.00 86.38 112 ASN A N 1
ATOM 904 C CA . ASN A 1 112 ? -18.290 -9.345 28.908 1.00 86.38 112 ASN A CA 1
ATOM 905 C C . ASN A 1 112 ? -19.624 -8.819 28.361 1.00 86.38 112 ASN A C 1
ATOM 907 O O . ASN A 1 112 ? -20.688 -9.056 28.936 1.00 86.38 112 ASN A O 1
ATOM 911 N N . PHE A 1 113 ? -19.556 -8.116 27.225 1.00 87.31 113 PHE A N 1
ATOM 912 C CA . PHE A 1 113 ? -20.725 -7.536 26.553 1.00 87.31 113 PHE A CA 1
ATOM 913 C C . PHE A 1 113 ? -21.890 -8.528 26.374 1.00 87.31 113 PHE A C 1
ATOM 915 O O . PHE A 1 113 ? -23.027 -8.136 26.629 1.00 87.31 113 PHE A O 1
ATOM 922 N N . PRO A 1 114 ? -21.672 -9.813 26.011 1.00 88.00 114 PRO A N 1
ATOM 923 C CA . PRO A 1 114 ? -22.763 -10.782 25.915 1.00 88.00 114 PRO A CA 1
ATOM 924 C C . PRO A 1 114 ? -23.479 -11.058 27.241 1.00 88.00 114 PRO A C 1
ATOM 926 O O . PRO A 1 114 ? -24.699 -11.209 27.248 1.00 88.00 114 PRO A O 1
ATOM 929 N N . GLN A 1 115 ? -22.751 -11.153 28.359 1.00 88.44 115 GLN A N 1
ATOM 930 C CA . GLN A 1 115 ? -23.373 -11.358 29.672 1.00 88.44 115 GLN A CA 1
ATOM 931 C C . GLN A 1 115 ? -24.119 -10.108 30.136 1.00 88.44 115 GLN A C 1
ATOM 933 O O . GLN A 1 115 ? -25.240 -10.225 30.617 1.00 88.44 115 GLN A O 1
ATOM 938 N N . GLU A 1 116 ? -23.529 -8.929 29.948 1.00 89.56 116 GLU A N 1
ATOM 939 C CA . GLU A 1 116 ? -24.153 -7.643 30.277 1.00 89.56 116 GLU A CA 1
ATOM 940 C C . GLU A 1 116 ? -25.433 -7.407 29.462 1.00 89.56 116 GLU A C 1
ATOM 942 O O . GLU A 1 116 ? -26.456 -7.014 30.014 1.00 89.56 116 GLU A O 1
ATOM 947 N N . ALA A 1 117 ? -25.420 -7.733 28.167 1.00 90.44 117 ALA A N 1
ATOM 948 C CA . ALA A 1 117 ? -26.597 -7.648 27.308 1.00 90.44 117 ALA A CA 1
ATOM 949 C C . ALA A 1 117 ? -27.730 -8.574 27.769 1.00 90.44 117 ALA A C 1
ATOM 951 O O . ALA A 1 117 ? -28.885 -8.152 27.814 1.00 90.44 117 ALA A O 1
ATOM 952 N N . LYS A 1 118 ? -27.412 -9.821 28.147 1.00 89.44 118 LYS A N 1
ATOM 953 C CA . LYS A 1 118 ? -28.408 -10.787 28.646 1.00 89.44 118 LYS A CA 1
ATOM 954 C C . LYS A 1 118 ? -29.181 -10.263 29.854 1.00 89.44 118 LYS A C 1
ATOM 956 O O . LYS A 1 118 ? -30.380 -10.494 29.930 1.00 89.44 118 LYS A O 1
ATOM 961 N N . MET A 1 119 ? -28.534 -9.489 30.733 1.00 88.44 119 MET A N 1
ATOM 962 C CA . MET A 1 119 ? -29.186 -8.919 31.922 1.00 88.44 119 MET A CA 1
ATOM 963 C C . MET A 1 119 ? -30.409 -8.055 31.596 1.00 88.44 119 MET A C 1
ATOM 965 O O . MET A 1 119 ? -31.279 -7.919 32.444 1.00 88.44 119 MET A O 1
ATOM 969 N N . ILE A 1 120 ? -30.469 -7.465 30.399 1.00 89.44 120 ILE A N 1
ATOM 970 C CA . ILE A 1 120 ? -31.583 -6.609 29.965 1.00 89.44 120 ILE A CA 1
ATOM 971 C C . ILE A 1 120 ? -32.454 -7.318 28.939 1.00 89.44 120 ILE A C 1
ATOM 973 O O . ILE A 1 120 ? -33.670 -7.196 28.983 1.00 89.44 120 ILE A O 1
ATOM 977 N N . VAL A 1 121 ? -31.835 -8.079 28.038 1.00 88.88 121 VAL A N 1
ATOM 978 C CA . VAL A 1 121 ? -32.529 -8.814 26.976 1.00 88.88 121 VAL A CA 1
ATOM 979 C C . VAL A 1 121 ? -33.500 -9.864 27.526 1.00 88.88 121 VAL A C 1
ATOM 981 O O . VAL A 1 121 ? -34.510 -10.131 26.877 1.00 88.88 121 VAL A O 1
ATOM 984 N N . ASP A 1 122 ? -33.192 -10.461 28.679 1.00 88.00 122 ASP A N 1
ATOM 985 C CA . ASP A 1 122 ? -34.009 -11.521 29.281 1.00 88.00 122 ASP A CA 1
ATOM 986 C C . ASP A 1 122 ? -35.142 -10.969 30.174 1.00 88.00 122 ASP A C 1
ATOM 988 O O . ASP A 1 122 ? -36.007 -11.727 30.613 1.00 88.00 122 ASP A O 1
ATOM 992 N N . VAL A 1 123 ? -35.164 -9.658 30.445 1.00 89.62 123 VAL A N 1
ATOM 993 C CA . VAL A 1 123 ? -36.168 -9.018 31.308 1.00 89.62 123 VAL A CA 1
ATOM 994 C C . VAL A 1 123 ? -37.372 -8.587 30.462 1.00 89.62 123 VAL A C 1
ATOM 996 O O . VAL A 1 123 ? -37.194 -7.852 29.495 1.00 89.62 123 VAL A O 1
ATOM 999 N N . PRO A 1 124 ? -38.611 -8.988 30.795 1.00 91.38 124 PRO A N 1
ATOM 1000 C CA . PRO A 1 124 ? -39.790 -8.548 30.054 1.00 91.38 124 PRO A CA 1
ATOM 1001 C C . PRO A 1 124 ? -40.088 -7.060 30.295 1.00 91.38 124 PRO A C 1
ATOM 1003 O O . PRO A 1 124 ? -39.862 -6.534 31.384 1.00 91.38 124 PRO A O 1
ATOM 1006 N N . VAL A 1 125 ? -40.683 -6.389 29.302 1.00 90.94 125 VAL A N 1
ATOM 1007 C CA . VAL A 1 125 ? -41.053 -4.954 29.361 1.00 90.94 125 VAL A CA 1
ATOM 1008 C C . VAL A 1 125 ? -41.947 -4.621 30.559 1.00 90.94 125 VAL A C 1
ATOM 1010 O O . VAL A 1 125 ? -41.869 -3.538 31.143 1.00 90.94 125 VAL A O 1
ATOM 1013 N N . GLU A 1 126 ? -42.786 -5.574 30.952 1.00 91.44 126 GLU A N 1
ATOM 1014 C CA . GLU A 1 126 ? -43.724 -5.453 32.067 1.00 91.44 126 GLU A CA 1
ATOM 1015 C C . GLU A 1 126 ? -43.009 -5.230 33.405 1.00 91.44 126 GLU A C 1
ATOM 1017 O O . GLU A 1 126 ? -43.491 -4.458 34.233 1.00 91.44 126 GLU A O 1
ATOM 1022 N N . ALA A 1 127 ? -41.819 -5.812 33.586 1.00 89.88 127 ALA A N 1
ATOM 1023 C CA . ALA A 1 127 ? -41.025 -5.641 34.801 1.00 89.88 127 ALA A CA 1
ATOM 1024 C C . ALA A 1 127 ? -40.537 -4.192 34.989 1.00 89.88 127 ALA A C 1
ATOM 1026 O O . ALA A 1 127 ? -40.298 -3.756 36.113 1.00 89.88 127 ALA A O 1
ATOM 1027 N N . PHE A 1 128 ? -40.449 -3.405 33.908 1.00 89.81 128 PHE A N 1
ATOM 1028 C CA . PHE A 1 128 ? -40.095 -1.984 33.983 1.00 89.81 128 PHE A CA 1
ATOM 1029 C C . PHE A 1 128 ? -41.252 -1.095 34.435 1.00 89.81 128 PHE A C 1
ATOM 1031 O O . PHE A 1 128 ? -41.032 0.072 34.739 1.00 89.81 128 PHE A O 1
ATOM 1038 N N . LYS A 1 129 ? -42.487 -1.603 34.506 1.00 91.19 129 LYS A N 1
ATOM 1039 C CA . LYS A 1 129 ? -43.652 -0.787 34.871 1.00 91.19 129 LYS A CA 1
ATOM 1040 C C . LYS A 1 129 ? -43.570 -0.271 36.307 1.00 91.19 129 LYS A C 1
ATOM 1042 O O . LYS A 1 129 ? -43.846 0.900 36.562 1.00 91.19 129 LYS A O 1
ATOM 1047 N N . GLU A 1 130 ? -43.180 -1.140 37.237 1.00 90.25 130 GLU A N 1
ATOM 1048 C CA . GLU A 1 130 ? -43.103 -0.808 38.663 1.00 90.25 130 GLU A CA 1
ATOM 1049 C C . GLU A 1 130 ? -41.970 0.177 38.954 1.00 90.25 130 GLU A C 1
ATOM 1051 O O . GLU A 1 130 ? -42.174 1.172 39.649 1.00 90.25 130 GLU A O 1
ATOM 1056 N N . SER A 1 131 ? -40.789 -0.050 38.376 1.00 89.31 131 SER A N 1
ATOM 1057 C CA . SER A 1 131 ? -39.649 0.861 38.522 1.00 89.31 131 SER A CA 1
ATOM 1058 C C . SER A 1 131 ? -39.904 2.206 37.843 1.00 89.31 131 SER A C 1
ATOM 1060 O O . SER A 1 131 ? -39.575 3.252 38.402 1.00 89.31 131 SER A O 1
ATOM 1062 N N . PHE A 1 132 ? -40.548 2.211 36.671 1.00 91.25 132 PHE A N 1
ATOM 1063 C CA . PHE A 1 132 ? -40.911 3.434 35.966 1.00 91.25 132 PHE A CA 1
ATOM 1064 C C . PHE A 1 132 ? -41.845 4.292 36.823 1.00 91.25 132 PHE A C 1
ATOM 1066 O O . PHE A 1 132 ? -41.585 5.479 37.002 1.00 91.25 132 PHE A O 1
ATOM 1073 N N . ALA A 1 133 ? -42.872 3.689 37.430 1.00 89.62 133 ALA A N 1
ATOM 1074 C CA . ALA A 1 133 ? -43.809 4.395 38.302 1.00 89.62 133 ALA A CA 1
ATOM 1075 C C . ALA A 1 133 ? -43.132 5.029 39.532 1.00 89.62 133 ALA A C 1
ATOM 1077 O O . ALA A 1 133 ? -43.524 6.119 39.941 1.00 89.62 133 ALA A O 1
ATOM 1078 N N . LYS A 1 134 ? -42.092 4.396 40.098 1.00 90.12 134 LYS A N 1
ATOM 1079 C CA . LYS A 1 134 ? -41.338 4.955 41.238 1.00 90.12 134 LYS A CA 1
ATOM 1080 C C . LYS A 1 134 ? -40.571 6.231 40.883 1.00 90.12 134 LYS A C 1
ATOM 1082 O O . LYS A 1 134 ? -40.443 7.121 41.720 1.00 90.12 134 LYS A O 1
ATOM 1087 N N . PHE A 1 135 ? -40.008 6.305 39.675 1.00 88.81 135 PHE A N 1
ATOM 1088 C CA . PHE A 1 135 ? -39.134 7.413 39.270 1.00 88.81 135 PHE A CA 1
ATOM 1089 C C . PHE A 1 135 ? -39.821 8.468 38.396 1.00 88.81 135 PHE A C 1
ATOM 1091 O O . PHE A 1 135 ? -39.252 9.558 38.212 1.00 88.81 135 PHE A O 1
ATOM 1098 N N . ALA A 1 136 ? -41.010 8.153 37.879 1.00 89.44 136 ALA A N 1
ATOM 1099 C CA . ALA A 1 136 ? -41.842 9.051 37.096 1.00 89.44 136 ALA A CA 1
ATOM 1100 C C . ALA A 1 136 ? -42.307 10.258 37.919 1.00 89.44 136 ALA A C 1
ATOM 1102 O O . ALA A 1 136 ? -42.474 10.213 39.138 1.00 89.44 136 ALA A O 1
ATOM 1103 N N . ASN A 1 137 ? -42.498 11.371 37.221 1.00 86.88 137 ASN A N 1
ATOM 1104 C CA . ASN A 1 137 ? -43.136 12.557 37.773 1.00 86.88 137 ASN A CA 1
ATOM 1105 C C . ASN A 1 137 ? -44.656 12.316 37.924 1.00 86.88 137 ASN A C 1
ATOM 1107 O O . ASN A 1 137 ? -45.184 11.397 37.298 1.00 86.88 137 ASN A O 1
ATOM 1111 N N . PRO A 1 138 ? -45.390 13.146 38.691 1.00 80.12 138 PRO A N 1
ATOM 1112 C CA . PRO A 1 138 ? -46.847 13.012 38.851 1.00 80.12 138 PRO A CA 1
ATOM 1113 C C . PRO A 1 138 ? -47.641 13.030 37.530 1.00 80.12 138 PRO A C 1
ATOM 1115 O O . PRO A 1 138 ? -48.757 12.528 37.483 1.00 80.12 138 PRO A O 1
ATOM 1118 N N . GLU A 1 139 ? -47.056 13.559 36.454 1.00 80.88 139 GLU A N 1
ATOM 1119 C CA . GLU A 1 139 ? -47.617 13.581 35.093 1.00 80.88 139 GLU A CA 1
ATOM 1120 C C . GLU A 1 139 ? -47.408 12.261 34.318 1.00 80.88 139 GLU A C 1
ATOM 1122 O O . GLU A 1 139 ? -47.849 12.137 33.181 1.00 80.88 139 GLU A O 1
ATOM 1127 N N . GLY A 1 140 ? -46.736 11.263 34.907 1.00 83.69 140 GLY A N 1
ATOM 1128 C CA . GLY A 1 140 ? -46.465 9.969 34.266 1.00 83.69 140 GLY A CA 1
ATOM 1129 C C . GLY A 1 140 ? -45.273 9.966 33.301 1.00 83.69 140 GLY A C 1
ATOM 1130 O O . GLY A 1 140 ? -45.083 9.001 32.561 1.00 83.69 140 GLY A O 1
ATOM 1131 N N . GLU A 1 141 ? -44.453 11.019 33.314 1.00 88.38 141 GLU A N 1
ATOM 1132 C CA . GLU A 1 141 ? -43.258 11.155 32.475 1.00 88.38 141 GLU A CA 1
ATOM 1133 C C . GLU A 1 141 ? -41.969 10.844 33.246 1.00 88.38 141 GLU A C 1
ATOM 1135 O O . GLU A 1 141 ? -41.794 11.263 34.398 1.00 88.38 141 GLU A O 1
ATOM 1140 N N . LEU A 1 142 ? -41.014 10.187 32.582 1.00 89.69 142 LEU A N 1
ATOM 1141 C CA . LEU A 1 142 ? -39.671 9.947 33.106 1.00 89.69 142 LEU A CA 1
ATOM 1142 C C . LEU A 1 142 ? -38.638 10.806 32.366 1.00 89.69 142 LEU A C 1
ATOM 1144 O O . LEU A 1 142 ? -38.625 10.886 31.141 1.00 89.69 142 LEU A O 1
ATOM 1148 N N . SER A 1 143 ? -37.735 11.444 33.115 1.00 90.00 143 SER A N 1
ATOM 1149 C CA . SER A 1 143 ? -36.607 12.184 32.535 1.00 90.00 143 SER A CA 1
ATOM 1150 C C . SER A 1 143 ? -35.486 11.240 32.104 1.00 90.00 143 SER A C 1
ATOM 1152 O O . SER A 1 143 ? -35.133 10.323 32.848 1.00 90.00 143 SER A O 1
ATOM 1154 N N . LEU A 1 144 ? -34.837 11.541 30.973 1.00 88.81 144 LEU A N 1
ATOM 1155 C CA . LEU A 1 144 ? -33.684 10.791 30.454 1.00 88.81 144 LEU A CA 1
ATOM 1156 C C . LEU A 1 144 ? -32.568 10.585 31.495 1.00 88.81 144 LEU A C 1
ATOM 1158 O O . LEU A 1 144 ? -31.959 9.520 31.567 1.00 88.81 144 LEU A O 1
ATOM 1162 N N . LYS A 1 145 ? -32.345 11.564 32.384 1.00 88.94 145 LYS A N 1
ATOM 1163 C CA . LYS A 1 145 ? -31.325 11.479 33.448 1.00 88.94 145 LYS A CA 1
ATOM 1164 C C . LYS A 1 145 ? -31.600 10.369 34.468 1.00 88.94 145 LYS A C 1
ATOM 1166 O O . LYS A 1 145 ? -30.672 9.892 35.111 1.00 88.94 145 LYS A O 1
ATOM 1171 N N . LYS A 1 146 ? -32.866 9.973 34.638 1.00 91.00 146 LYS A N 1
ATOM 1172 C CA . LYS A 1 146 ? -33.290 8.946 35.601 1.00 91.00 146 LYS A CA 1
ATOM 1173 C C . LYS A 1 146 ? -33.309 7.533 35.004 1.00 91.00 146 LYS A C 1
ATOM 1175 O O . LYS A 1 146 ? -33.548 6.592 35.754 1.00 91.00 146 LYS A O 1
ATOM 1180 N N . ILE A 1 147 ? -33.019 7.360 33.708 1.00 91.12 147 ILE A N 1
ATOM 1181 C CA . ILE A 1 147 ? -33.009 6.041 33.048 1.00 91.12 147 ILE A CA 1
ATOM 1182 C C . ILE A 1 147 ? -32.059 5.074 33.758 1.00 91.12 147 ILE A C 1
ATOM 1184 O O . ILE A 1 147 ? -32.446 3.945 34.036 1.00 91.12 147 ILE A O 1
ATOM 1188 N N . SER A 1 148 ? -30.846 5.518 34.106 1.00 92.19 148 SER A N 1
ATOM 1189 C CA . SER A 1 148 ? -29.868 4.666 34.802 1.00 92.19 148 SER A CA 1
ATOM 1190 C C . SER A 1 148 ? -30.423 4.112 36.122 1.00 92.19 148 SER A C 1
ATOM 1192 O O . SER A 1 148 ? -30.296 2.921 36.399 1.00 92.19 148 SER A O 1
ATOM 1194 N N . ASN A 1 149 ? -31.133 4.950 36.885 1.00 91.38 149 ASN A N 1
ATOM 1195 C CA . ASN A 1 149 ? -31.751 4.563 38.156 1.00 91.38 149 ASN A CA 1
ATOM 1196 C C . ASN A 1 149 ? -32.946 3.619 37.961 1.00 91.38 149 ASN A C 1
ATOM 1198 O O . ASN A 1 149 ? -33.131 2.686 38.733 1.00 91.38 149 ASN A O 1
ATOM 1202 N N . MET A 1 150 ? -33.751 3.845 36.920 1.00 92.38 150 MET A N 1
ATOM 1203 C CA . MET A 1 150 ? -34.868 2.963 36.580 1.00 92.38 150 MET A CA 1
ATOM 1204 C C . MET A 1 150 ? -34.364 1.568 36.192 1.00 92.38 150 MET A C 1
ATOM 1206 O O . MET A 1 150 ? -34.874 0.568 36.692 1.00 92.38 150 MET A O 1
ATOM 1210 N N . LEU A 1 151 ? -33.351 1.493 35.323 1.00 91.50 151 LEU A N 1
ATOM 1211 C CA . LEU A 1 151 ? -32.793 0.216 34.883 1.00 91.50 151 LEU A CA 1
ATOM 1212 C C . LEU A 1 151 ? -32.119 -0.526 36.051 1.00 91.50 151 LEU A C 1
ATOM 1214 O O . LEU A 1 151 ? -32.288 -1.739 36.188 1.00 91.50 151 LEU A O 1
ATOM 1218 N N . SER A 1 152 ? -31.406 0.186 36.929 1.00 91.25 152 SER A N 1
ATOM 1219 C CA . SER A 1 152 ? -30.753 -0.441 38.082 1.00 91.25 152 SER A CA 1
ATOM 1220 C C . SER A 1 152 ? -31.741 -0.977 39.122 1.00 91.25 152 SER A C 1
ATOM 1222 O O . SER A 1 152 ? -31.504 -2.062 39.653 1.00 91.25 152 SER A O 1
ATOM 1224 N N . ASP A 1 153 ? -32.874 -0.300 39.347 1.00 91.75 153 ASP A N 1
ATOM 1225 C CA . ASP A 1 153 ? -33.956 -0.790 40.220 1.00 91.75 153 ASP A CA 1
ATOM 1226 C C . ASP A 1 153 ? -34.589 -2.077 39.671 1.00 91.75 153 ASP A C 1
ATOM 1228 O O . ASP A 1 153 ? -34.825 -3.012 40.429 1.00 91.75 153 ASP A O 1
ATOM 1232 N N . THR A 1 154 ? -34.791 -2.184 38.350 1.00 90.00 154 THR A N 1
ATOM 1233 C CA . THR A 1 154 ? -35.379 -3.402 37.752 1.00 90.00 154 THR A CA 1
ATOM 1234 C C . THR A 1 154 ? -34.484 -4.626 37.801 1.00 90.00 154 THR A C 1
ATOM 1236 O O . THR A 1 154 ? -34.963 -5.740 37.982 1.00 90.00 154 THR A O 1
ATOM 1239 N N . ILE A 1 155 ? -33.182 -4.437 37.602 1.00 88.25 155 ILE A N 1
ATOM 1240 C CA . ILE A 1 155 ? -32.228 -5.544 37.460 1.00 88.25 155 ILE A CA 1
ATOM 1241 C C . ILE A 1 155 ? -31.604 -5.887 38.821 1.00 88.25 155 ILE A C 1
ATOM 1243 O O . ILE A 1 155 ? -31.009 -6.952 38.991 1.00 88.25 155 ILE A O 1
ATOM 1247 N N . GLY A 1 156 ? -31.712 -4.983 39.800 1.00 85.31 156 GLY A N 1
ATOM 1248 C CA . GLY A 1 156 ? -31.066 -5.106 41.106 1.00 85.31 156 GLY A CA 1
ATOM 1249 C C . GLY A 1 156 ? -29.539 -5.000 41.037 1.00 85.31 156 GLY A C 1
ATOM 1250 O O . GLY A 1 156 ? -28.845 -5.402 41.970 1.00 85.31 156 GLY A O 1
ATOM 1251 N N . LYS A 1 157 ? -28.994 -4.501 39.920 1.00 84.88 157 LYS A N 1
ATOM 1252 C CA . LYS A 1 157 ? -27.556 -4.323 39.675 1.00 84.88 157 LYS A CA 1
ATOM 1253 C C . LYS A 1 157 ? -27.298 -3.003 38.966 1.00 84.88 157 LYS A C 1
ATOM 1255 O O . LYS A 1 157 ? -28.161 -2.475 38.271 1.00 84.88 157 LYS A O 1
ATOM 1260 N N . ILE A 1 158 ? -26.080 -2.493 39.114 1.00 85.88 158 ILE A N 1
ATOM 1261 C CA . ILE A 1 158 ? -25.630 -1.309 38.384 1.00 85.88 158 ILE A CA 1
ATOM 1262 C C . ILE A 1 158 ? -25.541 -1.666 36.900 1.00 85.88 158 ILE A C 1
ATOM 1264 O O . ILE A 1 158 ? -24.878 -2.633 36.523 1.00 85.88 158 ILE A O 1
ATOM 1268 N N . VAL A 1 159 ? -26.236 -0.891 36.071 1.00 88.88 159 VAL A N 1
ATOM 1269 C CA . VAL A 1 159 ? -26.288 -1.117 34.628 1.00 88.88 159 VAL A CA 1
ATOM 1270 C C . VAL A 1 159 ? -25.081 -0.467 33.955 1.00 88.88 159 VAL A C 1
ATOM 1272 O O . VAL A 1 159 ? -24.787 0.690 34.252 1.00 88.88 159 VAL A O 1
ATOM 1275 N N . PRO A 1 160 ? -24.392 -1.165 33.036 1.00 89.31 160 PRO A N 1
ATOM 1276 C CA . PRO A 1 160 ? -23.270 -0.594 32.302 1.00 89.31 160 PRO A CA 1
ATOM 1277 C C . PRO A 1 160 ? -23.657 0.628 31.458 1.00 89.31 160 PRO A C 1
ATOM 1279 O O . PRO A 1 160 ? -24.660 0.614 30.738 1.00 89.31 160 PRO A O 1
ATOM 1282 N N . ASP A 1 161 ? -22.792 1.644 31.456 1.00 89.44 161 ASP A N 1
ATOM 1283 C CA . ASP A 1 161 ? -23.009 2.916 30.747 1.00 89.44 161 ASP A CA 1
ATOM 1284 C C . ASP A 1 161 ? -23.318 2.754 29.253 1.00 89.44 161 ASP A C 1
ATOM 1286 O O . ASP A 1 161 ? -24.124 3.499 28.697 1.00 89.44 161 ASP A O 1
ATOM 1290 N N . TRP A 1 162 ? -22.710 1.767 28.582 1.00 89.62 162 TRP A N 1
ATOM 1291 C CA . TRP A 1 162 ? -22.928 1.543 27.150 1.00 89.62 162 TRP A CA 1
ATOM 1292 C C . TRP A 1 162 ? -24.364 1.113 26.841 1.00 89.62 162 TRP A C 1
ATOM 1294 O O . TRP A 1 162 ? -24.869 1.438 25.768 1.00 89.62 162 TRP A O 1
ATOM 1304 N N . ILE A 1 163 ? -25.034 0.428 27.774 1.00 92.12 163 ILE A N 1
ATOM 1305 C CA . ILE A 1 163 ? -26.439 0.056 27.618 1.00 92.12 163 ILE A CA 1
ATOM 1306 C C . ILE A 1 163 ? -27.318 1.277 27.862 1.00 92.12 163 ILE A C 1
ATOM 1308 O O . ILE A 1 163 ? -28.191 1.567 27.048 1.00 92.12 163 ILE A O 1
ATOM 1312 N N . VAL A 1 164 ? -27.038 2.049 28.918 1.00 92.81 164 VAL A N 1
ATO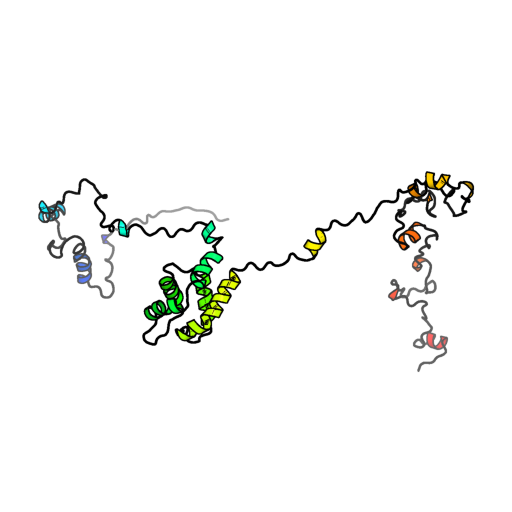M 1313 C CA . VAL A 1 164 ? -27.739 3.316 29.190 1.00 92.81 164 VAL A CA 1
ATOM 1314 C C . VAL A 1 164 ? -27.657 4.247 27.976 1.00 92.81 164 VAL A C 1
ATOM 1316 O O . VAL A 1 164 ? -28.661 4.829 27.577 1.00 92.81 164 VAL A O 1
ATOM 1319 N N . ALA A 1 165 ? -26.499 4.316 27.316 1.00 91.81 165 ALA A N 1
ATOM 1320 C CA . ALA A 1 165 ? -26.311 5.094 26.096 1.00 91.81 165 ALA A CA 1
ATOM 1321 C C . ALA A 1 165 ? -27.209 4.638 24.930 1.00 91.81 165 ALA A C 1
ATOM 1323 O O . ALA A 1 165 ? -27.596 5.470 24.112 1.00 91.81 165 ALA A O 1
ATOM 1324 N N . LYS A 1 166 ? -27.577 3.349 24.840 1.00 91.88 166 LYS A N 1
ATOM 1325 C CA . LYS A 1 166 ? -28.537 2.870 23.827 1.00 91.88 166 LYS A CA 1
ATOM 1326 C C . LYS A 1 166 ? -29.946 3.373 24.102 1.00 91.88 166 LYS A C 1
ATOM 1328 O O . LYS A 1 166 ? -30.579 3.848 23.168 1.00 91.88 166 LYS A O 1
ATOM 1333 N N . PHE A 1 167 ? -30.386 3.321 25.360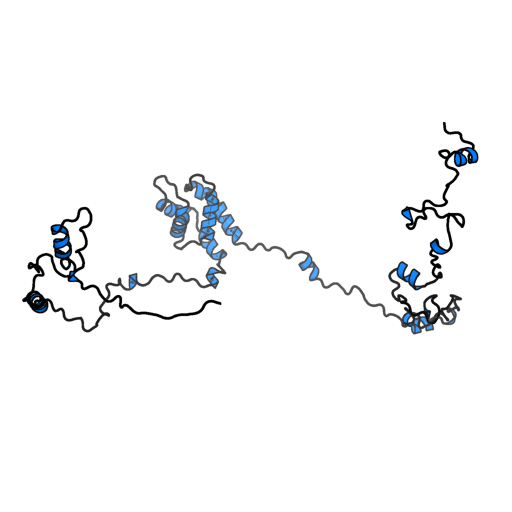 1.00 90.94 167 PHE A N 1
ATOM 1334 C CA . PHE A 1 167 ? -31.675 3.881 25.776 1.00 90.94 167 PHE A CA 1
ATOM 1335 C C . PHE A 1 167 ? -31.718 5.399 25.567 1.00 90.94 167 PHE A C 1
ATOM 1337 O O . PHE A 1 167 ? -32.705 5.925 25.069 1.00 90.94 167 PHE A O 1
ATOM 1344 N N . LEU A 1 168 ? -30.641 6.115 25.900 1.00 91.94 168 LEU A N 1
ATOM 1345 C CA . LEU A 1 168 ? -30.564 7.556 25.653 1.00 91.94 168 LEU A CA 1
ATOM 1346 C C . LEU A 1 168 ? -30.664 7.860 24.158 1.00 91.94 168 LEU A C 1
ATOM 1348 O O . LEU A 1 168 ? -31.554 8.594 23.754 1.00 91.94 168 LEU A O 1
ATOM 1352 N N . LYS A 1 169 ? -29.864 7.195 23.318 1.00 91.12 169 LYS A N 1
ATOM 1353 C CA . LYS A 1 169 ? -29.851 7.433 21.869 1.00 91.12 169 LYS A CA 1
ATOM 1354 C C . LYS A 1 169 ? -31.212 7.226 21.195 1.00 91.12 169 LYS A C 1
ATOM 1356 O O . LYS A 1 169 ? -31.494 7.889 20.199 1.00 91.12 169 LYS A O 1
ATOM 1361 N N . THR A 1 170 ? -32.036 6.300 21.687 1.00 87.44 170 THR A N 1
ATOM 1362 C CA . THR A 1 170 ? -33.383 6.078 21.138 1.00 87.44 170 THR A CA 1
ATOM 1363 C C . THR A 1 170 ? -34.376 7.163 21.542 1.00 87.44 170 THR A C 1
ATOM 1365 O O . THR A 1 170 ? -35.229 7.505 20.733 1.00 87.44 170 THR A O 1
ATOM 1368 N N . PHE A 1 171 ? -34.248 7.740 22.742 1.00 85.81 171 PHE A N 1
ATOM 1369 C CA . PHE A 1 171 ? -35.161 8.774 23.255 1.00 85.81 171 PHE A CA 1
ATOM 1370 C C . PHE A 1 171 ? -34.615 10.213 23.151 1.00 85.81 171 PHE A C 1
ATOM 1372 O O . PHE A 1 171 ? -35.356 11.165 23.384 1.00 85.81 171 PHE A O 1
ATOM 1379 N N . ASP A 1 172 ? -33.361 10.395 22.731 1.00 76.88 172 ASP A N 1
ATOM 1380 C CA . ASP A 1 172 ? -32.748 11.688 22.396 1.00 76.88 172 ASP A CA 1
ATOM 1381 C C . ASP A 1 172 ? -33.516 12.528 21.348 1.00 76.88 172 ASP A C 1
ATOM 1383 O O . ASP A 1 172 ? -33.459 13.756 21.448 1.00 76.88 172 ASP A O 1
ATOM 1387 N N . PRO A 1 173 ? -34.246 11.960 20.356 1.00 74.25 173 PRO A N 1
ATOM 1388 C CA . PRO A 1 173 ? -35.021 12.769 19.419 1.00 74.25 173 PRO A CA 1
ATOM 1389 C C . PRO A 1 173 ? -36.249 13.446 20.052 1.00 74.25 173 PRO A C 1
ATOM 1391 O O . PRO A 1 173 ? -36.852 14.305 19.405 1.00 74.25 173 PRO A O 1
ATOM 1394 N N . ASN A 1 174 ? -36.634 13.099 21.288 1.00 77.62 174 ASN A N 1
ATOM 1395 C CA . ASN A 1 174 ? -37.774 13.728 21.949 1.00 77.62 174 ASN A CA 1
ATOM 1396 C C . ASN A 1 174 ? -37.426 15.164 22.390 1.00 77.62 174 ASN A C 1
ATOM 1398 O O . ASN A 1 174 ? -36.523 15.363 23.207 1.00 77.62 174 ASN A O 1
ATOM 1402 N N . PRO A 1 175 ? -38.185 16.184 21.946 1.00 73.88 175 PRO A N 1
ATOM 1403 C CA . PRO A 1 175 ? -37.868 17.593 22.201 1.00 73.88 175 PRO A CA 1
ATOM 1404 C C . PRO A 1 175 ? -37.941 17.988 23.686 1.00 73.88 175 PRO A C 1
ATOM 1406 O O . PRO A 1 175 ? -37.358 18.990 24.091 1.00 73.88 175 PRO A O 1
ATOM 1409 N N . THR A 1 176 ? -38.652 17.215 24.509 1.00 79.50 176 THR A N 1
ATOM 1410 C CA . THR A 1 176 ? -38.863 17.479 25.940 1.00 79.50 176 THR A CA 1
ATOM 1411 C C . THR A 1 176 ? -37.790 16.861 26.841 1.00 79.50 176 THR A C 1
ATOM 1413 O O . THR A 1 176 ? -37.737 17.181 28.031 1.00 79.50 176 THR A O 1
ATOM 1416 N N . GLY A 1 177 ? -36.934 15.970 26.319 1.00 82.94 177 GLY A N 1
ATOM 1417 C CA . GLY A 1 177 ? -35.973 15.212 27.134 1.00 82.94 177 GLY A CA 1
ATOM 1418 C C . GLY A 1 177 ? -36.641 14.321 28.194 1.00 82.94 177 GLY A C 1
ATOM 1419 O O . GLY A 1 177 ? -36.063 14.043 29.256 1.00 82.94 177 GLY A O 1
ATOM 1420 N N . ARG A 1 178 ? -37.889 13.924 27.931 1.00 87.25 178 ARG A N 1
ATOM 1421 C CA . ARG A 1 178 ? -38.723 13.049 28.755 1.00 87.25 178 ARG A CA 1
ATOM 1422 C C . ARG A 1 178 ? -39.461 12.065 27.851 1.00 87.25 178 ARG A C 1
ATOM 1424 O O . ARG A 1 178 ? -39.599 12.318 26.656 1.00 87.25 178 ARG A O 1
ATOM 1431 N N . PHE A 1 179 ? -39.905 10.954 28.421 1.00 89.69 179 PHE A N 1
ATOM 1432 C CA . PHE A 1 179 ? -40.681 9.948 27.701 1.00 89.69 179 PHE A CA 1
ATOM 1433 C C . PHE A 1 179 ? -41.710 9.285 28.618 1.00 89.69 179 PHE A C 1
ATOM 1435 O O . PHE A 1 179 ? -41.548 9.245 29.845 1.00 89.69 179 PHE A O 1
ATOM 1442 N N . THR A 1 180 ? -42.783 8.788 28.012 1.00 91.69 180 THR A N 1
ATOM 1443 C CA . THR A 1 180 ? -43.869 8.069 28.692 1.00 91.69 180 THR A CA 1
ATOM 1444 C C . THR A 1 180 ? -43.624 6.559 28.700 1.00 91.69 180 THR A C 1
ATOM 1446 O O . THR A 1 180 ? -42.840 6.030 27.911 1.00 91.69 180 THR A O 1
ATOM 1449 N N . TYR A 1 181 ? -44.318 5.819 29.572 1.00 89.62 181 TYR A N 1
ATOM 1450 C CA . TYR A 1 181 ? -44.204 4.355 29.586 1.00 89.62 181 TYR A CA 1
ATOM 1451 C C . TYR A 1 181 ? -44.664 3.730 28.257 1.00 89.62 181 TYR A C 1
ATOM 1453 O O . TYR A 1 181 ? -44.063 2.768 27.793 1.00 89.62 181 TYR A O 1
ATOM 1461 N N . SER A 1 182 ? -45.680 4.297 27.600 1.00 90.62 182 SER A N 1
ATOM 1462 C CA . SER A 1 182 ? -46.134 3.834 26.281 1.00 90.62 182 SER A CA 1
ATOM 1463 C C . SER A 1 182 ? -45.062 3.970 25.201 1.00 90.62 182 SER A C 1
ATOM 1465 O O . SER A 1 182 ? -44.912 3.065 24.384 1.00 90.62 182 SER A O 1
ATOM 1467 N N . GLU A 1 183 ? -44.289 5.059 25.220 1.00 90.62 183 GLU A N 1
ATOM 1468 C CA . GLU A 1 183 ? -43.148 5.242 24.315 1.00 90.62 183 GLU A CA 1
ATOM 1469 C C . GLU A 1 183 ? -42.039 4.230 24.607 1.00 90.62 183 GLU A C 1
ATOM 1471 O O . GLU A 1 183 ? -41.454 3.674 23.678 1.00 90.62 183 GLU A O 1
ATOM 1476 N N . LEU A 1 184 ? -41.795 3.926 25.889 1.00 90.38 184 LEU A N 1
ATOM 1477 C CA . LEU A 1 184 ? -40.845 2.884 26.271 1.00 90.38 184 LEU A CA 1
ATOM 1478 C C . LEU A 1 184 ? -41.242 1.527 25.692 1.00 90.38 184 LEU A C 1
ATOM 1480 O O . LEU A 1 184 ? -40.388 0.847 25.135 1.00 90.38 184 LEU A O 1
ATOM 1484 N N . VAL A 1 185 ? -42.518 1.144 25.797 1.00 92.38 185 VAL A N 1
ATOM 1485 C CA . VAL A 1 185 ? -43.011 -0.129 25.246 1.00 92.38 185 VAL A CA 1
ATOM 1486 C C . VAL A 1 185 ? -42.865 -0.175 23.724 1.00 92.38 185 VAL A C 1
ATOM 1488 O O . VAL A 1 185 ? -42.453 -1.203 23.193 1.00 92.38 185 VAL A O 1
ATOM 1491 N N . ALA A 1 186 ? -43.162 0.925 23.026 1.00 91.25 186 ALA A N 1
ATOM 1492 C CA . ALA A 1 186 ? -43.060 0.992 21.569 1.00 91.25 186 ALA A CA 1
ATOM 1493 C C . ALA A 1 186 ? -41.612 0.832 21.070 1.00 91.25 186 ALA A C 1
ATOM 1495 O O . ALA A 1 186 ? -41.363 0.099 20.113 1.00 91.25 186 ALA A O 1
ATOM 1496 N N . GLU A 1 187 ? -40.654 1.474 21.743 1.00 91.31 187 GLU A N 1
ATOM 1497 C CA . GLU A 1 187 ? -39.245 1.488 21.327 1.00 91.31 187 GLU A CA 1
ATOM 1498 C C . GLU A 1 187 ? -38.408 0.351 21.932 1.00 91.31 187 GLU A C 1
ATOM 1500 O O . GLU A 1 187 ? -37.270 0.116 21.513 1.00 91.31 187 GLU A O 1
ATOM 1505 N N . TYR A 1 188 ? -38.953 -0.402 22.893 1.00 91.75 188 TYR A N 1
ATOM 1506 C CA . TYR A 1 188 ? -38.213 -1.443 23.605 1.00 91.75 188 TYR A CA 1
ATOM 1507 C C . TYR A 1 188 ? -37.588 -2.478 22.664 1.00 91.75 188 TYR A C 1
ATOM 1509 O O . TYR A 1 188 ? -36.404 -2.803 22.778 1.00 91.75 188 TYR A O 1
ATOM 1517 N N . ASP A 1 189 ? -38.346 -2.953 21.676 1.00 91.50 189 ASP A N 1
ATOM 1518 C CA . ASP A 1 189 ? -37.863 -3.935 20.703 1.00 91.50 189 ASP A CA 1
ATOM 1519 C C . ASP A 1 189 ? -36.687 -3.410 19.870 1.00 91.50 189 ASP A C 1
ATOM 1521 O O . ASP A 1 189 ? -35.761 -4.161 19.542 1.00 91.50 189 ASP A O 1
ATOM 1525 N N . VAL A 1 190 ? -36.704 -2.120 19.529 1.00 91.94 190 VAL A N 1
ATOM 1526 C CA . VAL A 1 190 ? -35.627 -1.461 18.782 1.00 91.94 190 VAL A CA 1
ATOM 1527 C C . VAL A 1 190 ? -34.367 -1.400 19.643 1.00 91.94 190 VAL A C 1
ATOM 1529 O O . VAL A 1 190 ? -33.284 -1.771 19.179 1.00 91.94 190 VAL A O 1
ATOM 1532 N N . ILE A 1 191 ? -34.516 -1.026 20.917 1.00 92.56 191 ILE A N 1
ATOM 1533 C CA . ILE A 1 191 ? -33.423 -0.969 21.894 1.00 92.56 191 ILE A CA 1
ATOM 1534 C C . ILE A 1 191 ? -32.802 -2.359 22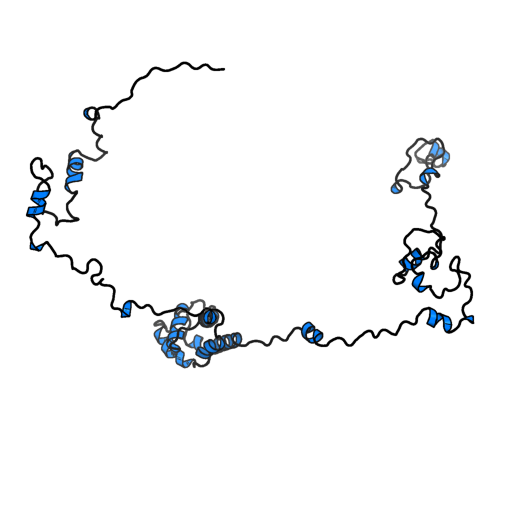.085 1.00 92.56 191 ILE A C 1
ATOM 1536 O O . ILE A 1 191 ? -31.585 -2.518 21.967 1.00 92.56 191 ILE A O 1
ATOM 1540 N N . ILE A 1 192 ? -33.620 -3.393 22.293 1.00 92.56 192 ILE A N 1
ATOM 1541 C CA . ILE A 1 192 ? -33.148 -4.773 22.464 1.00 92.56 192 ILE A CA 1
ATOM 1542 C C . ILE A 1 192 ? -32.430 -5.288 21.215 1.00 92.56 192 ILE A C 1
ATOM 1544 O O . ILE A 1 192 ? -31.389 -5.943 21.327 1.00 92.56 192 ILE A O 1
ATOM 1548 N N . ARG A 1 193 ? -32.932 -4.983 20.012 1.00 90.75 193 ARG A N 1
ATOM 1549 C CA . ARG A 1 193 ? -32.237 -5.338 18.762 1.00 90.75 193 ARG A CA 1
ATOM 1550 C C . ARG A 1 193 ? -30.889 -4.638 18.647 1.00 90.75 193 ARG A C 1
ATOM 1552 O O . ARG A 1 193 ? -29.926 -5.293 18.253 1.00 90.75 193 ARG A O 1
ATOM 1559 N N . ALA A 1 194 ? -30.803 -3.360 19.014 1.00 90.62 194 ALA A N 1
ATOM 1560 C CA . ALA A 1 194 ? -29.549 -2.613 18.999 1.00 90.62 194 ALA A CA 1
ATOM 1561 C C . ALA A 1 194 ? -28.523 -3.204 19.982 1.00 90.62 194 ALA A C 1
ATOM 1563 O O . ALA A 1 194 ? -27.370 -3.414 19.611 1.00 90.62 194 ALA A O 1
ATOM 1564 N N . ILE A 1 195 ? -28.949 -3.554 21.201 1.00 91.31 195 ILE A N 1
ATOM 1565 C CA . ILE A 1 195 ? -28.094 -4.209 22.204 1.00 91.31 195 ILE A CA 1
ATOM 1566 C C . ILE A 1 195 ? -27.616 -5.581 21.699 1.00 91.31 195 ILE A C 1
ATOM 1568 O O . ILE A 1 195 ? -26.432 -5.903 21.790 1.00 91.31 195 ILE A O 1
ATOM 1572 N N . ARG A 1 196 ? -28.511 -6.391 21.113 1.00 88.88 196 ARG A N 1
ATOM 1573 C CA . ARG A 1 196 ? -28.148 -7.695 20.530 1.00 88.88 196 ARG A CA 1
ATOM 1574 C C . ARG A 1 196 ? -27.189 -7.555 19.346 1.00 88.88 196 ARG A C 1
ATOM 1576 O O . ARG A 1 196 ? -26.299 -8.391 19.210 1.00 88.88 196 ARG A O 1
ATOM 1583 N N . GLY A 1 197 ? -27.366 -6.541 18.501 1.00 86.00 197 GLY A N 1
ATOM 1584 C CA . GLY A 1 197 ? -26.507 -6.275 17.344 1.00 86.00 197 GLY A CA 1
ATOM 1585 C C . GLY A 1 197 ? -25.050 -6.058 17.744 1.00 86.00 197 GLY A C 1
ATOM 1586 O O . GLY A 1 197 ? -24.175 -6.742 17.228 1.00 86.00 197 GLY A O 1
ATOM 1587 N N . ASP A 1 198 ? -24.809 -5.214 18.746 1.00 83.25 198 ASP A N 1
ATOM 1588 C CA . ASP A 1 198 ? -23.455 -4.905 19.228 1.00 83.25 198 ASP A CA 1
ATOM 1589 C C . ASP A 1 198 ? -22.742 -6.109 19.871 1.00 83.25 198 ASP A C 1
ATOM 1591 O O . ASP A 1 198 ? -21.515 -6.162 19.918 1.00 83.25 198 ASP A O 1
ATOM 1595 N N . THR A 1 199 ? -23.496 -7.099 20.358 1.00 82.12 199 THR A N 1
ATOM 1596 C CA . THR A 1 199 ? -22.920 -8.331 20.929 1.00 82.12 199 THR A CA 1
ATOM 1597 C C . THR A 1 199 ? -22.555 -9.376 19.877 1.00 82.12 199 THR A C 1
ATOM 1599 O O . THR A 1 199 ? -21.851 -10.343 20.184 1.00 82.12 199 THR A O 1
ATOM 1602 N N . LYS A 1 200 ? -23.031 -9.221 18.635 1.00 78.38 200 LYS A N 1
ATOM 1603 C CA . LYS A 1 200 ? -22.716 -10.153 17.556 1.00 78.38 200 LYS A CA 1
ATOM 1604 C C . LYS A 1 200 ? -21.367 -9.797 16.954 1.00 78.38 200 LYS A C 1
ATOM 1606 O O . LYS A 1 200 ? -21.136 -8.693 16.477 1.00 78.38 200 LYS A O 1
ATOM 1611 N N . LYS A 1 201 ? -20.476 -10.784 16.920 1.00 70.50 201 LYS A N 1
ATOM 1612 C CA . LYS A 1 201 ? -19.288 -10.717 16.079 1.00 70.50 201 LYS A CA 1
ATOM 1613 C C . LYS A 1 201 ? -19.711 -11.042 14.653 1.00 70.50 201 LYS A C 1
ATOM 1615 O O . LYS A 1 201 ? -19.926 -12.214 14.340 1.00 70.50 201 LYS A O 1
ATOM 1620 N N . ASP A 1 202 ? -19.809 -10.030 13.802 1.00 70.25 202 ASP A N 1
ATOM 1621 C CA . ASP A 1 202 ? -19.940 -10.274 12.371 1.00 70.25 202 ASP A CA 1
ATOM 1622 C C . ASP A 1 202 ? -18.699 -11.036 11.902 1.00 70.25 202 ASP A C 1
ATOM 1624 O O . ASP A 1 202 ? -17.555 -10.607 12.093 1.00 70.25 202 ASP A O 1
ATOM 1628 N N . VAL A 1 203 ? -18.916 -12.218 11.326 1.00 65.62 203 VAL A N 1
ATOM 1629 C CA . VAL A 1 203 ? -17.853 -12.968 10.660 1.00 65.62 203 VAL A CA 1
ATOM 1630 C C . VAL A 1 203 ? -17.576 -12.242 9.350 1.00 65.62 203 VAL A C 1
ATOM 1632 O O . VAL A 1 203 ? -18.085 -12.607 8.295 1.00 65.62 203 VAL A O 1
ATOM 1635 N N . VAL A 1 204 ? -16.799 -11.163 9.424 1.00 71.88 204 VAL A N 1
ATOM 1636 C CA . VAL A 1 204 ? -16.281 -10.498 8.233 1.00 71.88 204 VAL A CA 1
ATOM 1637 C C . VAL A 1 204 ? -15.369 -11.511 7.545 1.00 71.88 204 VAL A C 1
ATOM 1639 O O . VAL A 1 204 ? -14.353 -11.930 8.109 1.00 71.88 204 VAL A O 1
ATOM 1642 N N . GLY A 1 205 ? -15.776 -11.977 6.362 1.00 72.25 205 GLY A N 1
ATOM 1643 C CA . GLY A 1 205 ? -14.989 -12.913 5.565 1.00 72.25 205 GLY A CA 1
ATOM 1644 C C . GLY A 1 205 ? -13.570 -12.382 5.353 1.00 72.25 205 GLY A C 1
ATOM 1645 O O . GLY A 1 205 ? -13.362 -11.176 5.213 1.00 72.25 205 GLY A O 1
ATOM 1646 N N . GLN A 1 206 ? -12.574 -13.273 5.353 1.00 77.00 206 GLN A N 1
ATOM 1647 C CA . GLN A 1 206 ? -11.209 -12.866 5.014 1.00 77.00 206 GLN A CA 1
ATOM 1648 C C . GLN A 1 206 ? -11.189 -12.304 3.584 1.00 77.00 206 GLN A C 1
ATOM 1650 O O . GLN A 1 206 ? -11.879 -12.848 2.719 1.00 77.00 206 GLN A O 1
ATOM 1655 N N . PRO A 1 207 ? -10.411 -11.244 3.310 1.00 77.31 207 PRO A N 1
ATOM 1656 C CA . PRO A 1 207 ? -10.388 -10.643 1.985 1.00 77.31 207 PRO A CA 1
ATOM 1657 C C . PRO A 1 207 ? -9.862 -11.645 0.946 1.00 77.31 207 PRO A C 1
ATOM 1659 O O . PRO A 1 207 ? -8.976 -12.451 1.238 1.00 77.31 207 PRO A O 1
ATOM 1662 N N . GLU A 1 208 ? -10.404 -11.595 -0.273 1.00 76.38 208 GLU A N 1
ATOM 1663 C CA . GLU A 1 208 ? -10.207 -12.627 -1.306 1.00 76.38 208 GLU A CA 1
ATOM 1664 C C . GLU A 1 208 ? -8.736 -12.909 -1.628 1.00 76.38 208 GLU A C 1
ATOM 1666 O O . GLU A 1 208 ? -8.357 -14.058 -1.845 1.00 76.38 208 GLU A O 1
ATOM 1671 N N . TRP A 1 209 ? -7.876 -11.890 -1.579 1.00 76.12 209 TRP A N 1
ATOM 1672 C CA . TRP A 1 209 ? -6.437 -12.038 -1.815 1.00 76.12 209 TRP A CA 1
ATOM 1673 C C . TRP A 1 209 ? -5.744 -12.930 -0.770 1.00 76.12 209 TRP A C 1
ATOM 1675 O O . TRP A 1 209 ? -4.760 -13.601 -1.077 1.00 76.12 209 TRP A O 1
ATOM 1685 N N . LEU A 1 210 ? -6.280 -12.986 0.450 1.00 73.25 210 LEU A N 1
ATOM 1686 C CA . LEU A 1 210 ? -5.787 -13.803 1.564 1.00 73.25 210 LEU A CA 1
ATOM 1687 C C . LEU A 1 210 ? -6.320 -15.245 1.486 1.00 73.25 210 LEU A C 1
ATOM 1689 O O . LEU A 1 210 ? -5.698 -16.182 1.984 1.00 73.25 210 LEU A O 1
ATOM 1693 N N . VAL A 1 211 ? -7.464 -15.435 0.826 1.00 71.38 211 VAL A N 1
ATOM 1694 C CA . VAL A 1 211 ? -8.020 -16.755 0.495 1.00 71.38 211 VAL A CA 1
ATOM 1695 C C . VAL A 1 211 ? -7.303 -17.349 -0.724 1.00 71.38 211 VAL A C 1
ATOM 1697 O O . VAL A 1 211 ? -6.975 -18.536 -0.731 1.00 71.38 211 VAL A O 1
ATOM 1700 N N . ALA A 1 212 ? -6.995 -16.523 -1.726 1.00 66.06 212 ALA A N 1
ATOM 1701 C CA . ALA A 1 212 ? -6.284 -16.917 -2.938 1.00 66.06 212 ALA A CA 1
ATOM 1702 C C . ALA A 1 212 ? -4.811 -17.277 -2.678 1.00 66.06 212 ALA A C 1
ATOM 1704 O O . ALA A 1 212 ? -4.304 -18.225 -3.275 1.00 66.06 212 ALA A O 1
ATOM 1705 N N . SER A 1 213 ? -4.136 -16.585 -1.751 1.00 63.69 213 SER A N 1
ATOM 1706 C CA . SER A 1 213 ? -2.715 -16.815 -1.440 1.00 63.69 213 SER A CA 1
ATOM 1707 C C . SER A 1 213 ? -2.422 -18.149 -0.744 1.00 63.69 213 SER A C 1
ATOM 1709 O O . SER A 1 213 ? -1.292 -18.632 -0.795 1.00 63.69 213 SER A O 1
ATOM 1711 N N . LYS A 1 214 ? -3.427 -18.780 -0.121 1.00 61.03 214 LYS A N 1
ATOM 1712 C CA . LYS A 1 214 ? -3.278 -20.083 0.555 1.00 61.03 214 LYS A CA 1
ATOM 1713 C C . LYS A 1 214 ? -3.122 -21.254 -0.417 1.00 61.03 214 LYS A C 1
ATOM 1715 O O . LYS A 1 214 ? -2.677 -22.326 -0.010 1.00 61.03 214 LYS A O 1
ATOM 1720 N N . LYS A 1 215 ? -3.461 -21.070 -1.696 1.00 68.56 215 LYS A N 1
ATOM 1721 C CA . LYS A 1 215 ? -3.166 -22.048 -2.745 1.00 68.56 215 LYS A CA 1
ATOM 1722 C C . LYS A 1 215 ? -1.739 -21.786 -3.216 1.00 68.56 215 LYS A C 1
ATOM 1724 O O . LYS A 1 215 ? -1.513 -20.847 -3.973 1.00 68.56 215 LYS A O 1
ATOM 1729 N N . MET A 1 216 ? -0.772 -22.581 -2.749 1.00 64.81 216 MET A N 1
ATOM 1730 C CA . MET A 1 216 ? 0.588 -22.505 -3.294 1.00 64.81 216 MET A CA 1
ATOM 1731 C C . MET A 1 216 ? 0.511 -22.599 -4.826 1.00 64.81 216 MET A C 1
ATOM 1733 O O . MET A 1 216 ? -0.129 -23.529 -5.329 1.00 64.81 216 MET A O 1
ATOM 1737 N N . PRO A 1 217 ? 1.124 -21.670 -5.581 1.00 67.00 217 PRO A N 1
ATOM 1738 C CA . PRO A 1 217 ? 1.130 -21.784 -7.027 1.00 67.00 217 PRO A CA 1
ATOM 1739 C C . PRO A 1 217 ? 1.876 -23.066 -7.405 1.00 67.00 217 PRO A C 1
ATOM 1741 O O . PRO A 1 217 ? 3.007 -23.295 -6.974 1.00 67.00 217 PRO A O 1
ATOM 1744 N N . THR A 1 218 ? 1.234 -23.920 -8.204 1.00 70.31 218 THR A N 1
ATOM 1745 C CA . THR A 1 218 ? 1.876 -25.082 -8.832 1.00 70.31 218 THR A CA 1
ATOM 1746 C C . THR A 1 218 ? 3.160 -24.631 -9.516 1.00 70.31 218 THR A C 1
ATOM 1748 O O . THR A 1 218 ? 3.160 -23.560 -10.111 1.00 70.31 218 THR A O 1
ATOM 1751 N N . LYS A 1 219 ? 4.245 -25.414 -9.459 1.00 68.69 219 LYS A N 1
ATOM 1752 C CA . LYS A 1 219 ? 5.540 -25.063 -10.070 1.00 68.69 219 LYS A CA 1
ATOM 1753 C C . LYS A 1 219 ? 5.356 -24.695 -11.555 1.00 68.69 219 LYS A C 1
ATOM 1755 O O . LYS A 1 219 ? 5.260 -25.575 -12.399 1.00 68.69 219 LYS A O 1
ATOM 1760 N N . ILE A 1 220 ? 5.288 -23.393 -11.851 1.00 69.31 220 ILE A N 1
ATOM 1761 C CA . ILE A 1 220 ? 4.873 -22.857 -13.166 1.00 69.31 220 ILE A CA 1
ATOM 1762 C C . ILE A 1 220 ? 5.965 -23.069 -14.222 1.00 69.31 220 ILE A C 1
ATOM 1764 O O . ILE A 1 220 ? 5.687 -23.143 -15.414 1.00 69.31 220 ILE A O 1
ATOM 1768 N N . LEU A 1 221 ? 7.220 -23.205 -13.788 1.00 73.44 221 LEU A N 1
ATOM 1769 C CA . LEU A 1 221 ? 8.366 -23.393 -14.667 1.00 73.44 221 LEU A CA 1
ATOM 1770 C C . LEU A 1 221 ? 9.142 -24.638 -14.233 1.00 73.44 221 LEU A C 1
ATOM 1772 O O . LEU A 1 221 ? 9.867 -24.644 -13.235 1.00 73.44 221 LEU A O 1
ATOM 1776 N N . THR A 1 222 ? 8.994 -25.715 -14.994 1.00 70.62 222 THR A N 1
ATOM 1777 C CA . THR A 1 222 ? 9.943 -26.828 -14.985 1.00 70.62 222 THR A CA 1
ATOM 1778 C C . THR A 1 222 ? 11.070 -26.457 -15.936 1.00 70.62 222 THR A C 1
ATOM 1780 O O . THR A 1 222 ? 10.822 -26.296 -17.130 1.00 70.62 222 THR A O 1
ATOM 1783 N N . SER A 1 223 ? 12.298 -26.277 -15.439 1.00 71.56 223 SER A N 1
ATOM 1784 C CA . SER A 1 223 ? 13.432 -26.010 -16.324 1.00 71.56 223 SER A CA 1
ATOM 1785 C C . SER A 1 223 ? 13.607 -27.205 -17.258 1.00 71.56 223 SER A C 1
ATOM 1787 O O . SER A 1 223 ? 14.012 -28.285 -16.825 1.00 71.56 223 SER A O 1
ATOM 1789 N N . THR A 1 224 ? 13.301 -27.032 -18.537 1.00 62.75 224 THR A N 1
ATOM 1790 C CA . THR A 1 224 ? 13.783 -27.946 -19.568 1.00 62.75 224 THR A CA 1
ATOM 1791 C C . THR A 1 224 ? 15.304 -27.889 -19.518 1.00 62.75 224 THR A C 1
ATOM 1793 O O . THR A 1 224 ? 15.866 -26.800 -19.651 1.00 62.75 224 THR A O 1
ATOM 1796 N N . GLY A 1 225 ? 15.964 -29.018 -19.247 1.00 65.31 225 GLY A N 1
ATOM 1797 C CA . GLY A 1 225 ? 17.421 -29.070 -19.147 1.00 65.31 225 GLY A CA 1
ATOM 1798 C C . GLY A 1 225 ? 18.056 -28.415 -20.373 1.00 65.31 225 GLY A C 1
ATOM 1799 O O . GLY A 1 225 ? 17.822 -28.853 -21.500 1.00 65.31 225 GLY A O 1
ATOM 1800 N N . MET A 1 226 ? 18.801 -27.328 -20.164 1.00 70.12 226 MET A N 1
ATOM 1801 C CA . MET A 1 226 ? 19.527 -26.671 -21.246 1.00 70.12 226 MET A CA 1
ATOM 1802 C C . MET A 1 226 ? 20.618 -27.630 -21.715 1.00 70.12 226 MET A C 1
ATOM 1804 O O . MET A 1 226 ? 21.480 -28.028 -20.932 1.00 70.12 226 MET A O 1
ATOM 1808 N N . LYS A 1 227 ? 20.559 -28.032 -22.987 1.00 70.00 227 LYS A N 1
ATOM 1809 C CA . LYS A 1 227 ? 21.636 -28.811 -23.601 1.00 70.00 227 LYS A CA 1
ATOM 1810 C C . LYS A 1 227 ? 22.890 -27.947 -23.647 1.00 70.00 227 LYS A C 1
ATOM 1812 O O . LYS A 1 227 ? 22.809 -26.769 -23.994 1.00 70.00 227 LYS A O 1
ATOM 1817 N N . SER A 1 228 ? 24.039 -28.529 -23.322 1.00 70.50 228 SER A N 1
ATOM 1818 C CA . SER A 1 228 ? 25.304 -27.809 -23.445 1.00 70.50 228 SER A CA 1
ATOM 1819 C C . SER A 1 228 ? 25.576 -27.472 -24.912 1.00 70.50 228 SER A C 1
ATOM 1821 O O . SER A 1 228 ? 25.134 -28.171 -25.830 1.00 70.50 228 SER A O 1
ATOM 1823 N N . ALA A 1 229 ? 26.335 -26.409 -25.160 1.00 65.19 229 ALA A N 1
ATOM 1824 C CA . ALA A 1 229 ? 26.655 -26.004 -26.521 1.00 65.19 229 ALA A CA 1
ATOM 1825 C C . ALA A 1 229 ? 27.448 -27.090 -27.287 1.00 65.19 229 ALA A C 1
ATOM 1827 O O . ALA A 1 229 ? 27.275 -27.242 -28.496 1.00 65.19 229 ALA A O 1
ATOM 1828 N N . MET A 1 230 ? 28.199 -27.941 -26.571 1.00 67.38 230 MET A N 1
ATOM 1829 C CA . MET A 1 230 ? 28.823 -29.158 -27.105 1.00 67.38 230 MET A CA 1
ATOM 1830 C C . MET A 1 230 ? 27.792 -30.234 -27.492 1.00 67.38 230 MET A C 1
ATOM 1832 O O . MET A 1 230 ? 27.903 -30.821 -28.563 1.00 67.38 230 MET A O 1
ATOM 1836 N N . GLN A 1 231 ? 26.748 -30.462 -26.687 1.00 73.56 231 GLN A N 1
ATOM 1837 C CA . GLN A 1 231 ? 25.664 -31.396 -27.037 1.00 73.56 231 GLN A CA 1
ATOM 1838 C C . GLN A 1 231 ? 24.883 -30.939 -28.273 1.00 73.56 231 GLN A C 1
ATOM 1840 O O . GLN A 1 231 ? 24.505 -31.760 -29.105 1.00 73.56 231 GLN A O 1
ATOM 1845 N N . ILE A 1 232 ? 24.662 -29.630 -28.414 1.00 69.81 232 ILE A N 1
ATOM 1846 C CA . ILE A 1 232 ? 24.068 -29.044 -29.624 1.00 69.81 232 ILE A CA 1
ATOM 1847 C C . ILE A 1 232 ? 25.041 -29.188 -30.806 1.00 69.81 232 ILE A C 1
ATOM 1849 O O . ILE A 1 232 ? 24.618 -29.420 -31.937 1.00 69.81 232 ILE A O 1
ATOM 1853 N N . ALA A 1 233 ? 26.348 -29.090 -30.552 1.00 62.91 233 ALA A N 1
ATOM 1854 C CA . ALA A 1 233 ? 27.378 -29.175 -31.577 1.00 62.91 233 ALA A CA 1
ATOM 1855 C C . ALA A 1 233 ? 27.616 -30.555 -32.165 1.00 62.91 233 ALA A C 1
ATOM 1857 O O . ALA A 1 233 ? 27.870 -30.661 -33.364 1.00 62.91 233 ALA A O 1
ATOM 1858 N N . MET A 1 234 ? 27.525 -31.592 -31.343 1.00 67.06 234 MET A N 1
ATOM 1859 C CA . MET A 1 234 ? 27.780 -32.964 -31.768 1.00 67.06 234 MET A CA 1
ATOM 1860 C C . MET A 1 234 ? 26.596 -33.602 -32.501 1.00 67.06 234 MET A C 1
ATOM 1862 O O . MET A 1 234 ? 26.764 -34.676 -33.066 1.00 67.06 234 MET A O 1
ATOM 1866 N N . ALA A 1 235 ? 25.423 -32.958 -32.522 1.00 71.56 235 ALA A N 1
ATOM 1867 C CA . ALA A 1 235 ? 24.240 -33.504 -33.183 1.00 71.56 235 ALA A CA 1
ATOM 1868 C C . ALA A 1 235 ? 24.424 -33.617 -34.709 1.00 71.56 235 ALA A C 1
ATOM 1870 O O . ALA A 1 235 ? 24.178 -34.683 -35.264 1.00 71.56 235 ALA A O 1
ATOM 1871 N N . HIS A 1 236 ? 24.911 -32.557 -35.371 1.00 74.44 236 HIS A N 1
ATOM 1872 C CA . HIS A 1 236 ? 25.115 -32.531 -36.829 1.00 74.44 236 HIS A CA 1
ATOM 1873 C C . HIS A 1 236 ? 26.343 -31.683 -37.227 1.00 74.44 236 HIS A C 1
ATOM 1875 O O . HIS A 1 236 ? 26.211 -30.515 -37.603 1.00 74.44 236 HIS A O 1
ATOM 1881 N N . PRO A 1 237 ? 27.568 -32.239 -37.149 1.00 72.12 237 PRO A N 1
ATOM 1882 C CA . PRO A 1 237 ? 28.795 -31.488 -37.433 1.00 72.12 237 PRO A CA 1
ATOM 1883 C C . PRO A 1 237 ? 28.909 -30.992 -38.883 1.00 72.12 237 PRO A C 1
ATOM 1885 O O . PRO A 1 237 ? 29.416 -29.899 -39.124 1.00 72.12 237 PRO A O 1
ATOM 1888 N N . SER A 1 238 ? 28.415 -31.773 -39.847 1.00 74.38 238 SER A N 1
ATOM 1889 C CA . SER A 1 238 ? 28.499 -31.493 -41.289 1.00 74.38 238 SER A CA 1
ATOM 1890 C C . SER A 1 238 ? 27.591 -30.352 -41.759 1.00 74.38 238 SER A C 1
ATOM 1892 O O . SER A 1 238 ? 27.838 -29.753 -42.804 1.00 74.38 238 SER A O 1
ATOM 1894 N N . GLU A 1 239 ? 26.555 -30.014 -40.991 1.00 74.25 239 GLU A N 1
ATOM 1895 C CA . GLU A 1 239 ? 25.594 -28.957 -41.334 1.00 74.25 239 GLU A CA 1
ATOM 1896 C C . GLU A 1 239 ? 26.117 -27.550 -41.000 1.00 74.25 239 GLU A C 1
ATOM 1898 O O . GLU A 1 239 ? 25.552 -26.535 -41.418 1.00 74.25 239 GLU A O 1
ATOM 1903 N N . ARG A 1 240 ? 27.239 -27.465 -40.278 1.00 67.38 240 ARG A N 1
ATOM 1904 C CA . ARG A 1 240 ? 27.844 -26.210 -39.827 1.00 67.38 240 ARG A CA 1
ATOM 1905 C C . ARG A 1 240 ? 28.656 -25.564 -40.938 1.00 67.38 240 ARG A C 1
ATOM 1907 O O . ARG A 1 240 ? 29.871 -25.710 -41.031 1.00 67.38 240 ARG A O 1
ATOM 1914 N N . ARG A 1 241 ? 27.970 -24.810 -41.791 1.00 66.06 241 ARG A N 1
ATOM 1915 C CA . ARG A 1 241 ? 28.619 -24.034 -42.850 1.00 66.06 241 ARG A CA 1
ATOM 1916 C C . ARG A 1 241 ? 29.424 -22.877 -42.262 1.00 66.06 241 ARG A C 1
ATOM 1918 O O . ARG A 1 241 ? 28.996 -22.219 -41.312 1.00 66.06 241 ARG A O 1
ATOM 1925 N N . TYR A 1 242 ? 30.559 -22.580 -42.888 1.00 63.34 242 TYR A N 1
ATOM 1926 C CA . TYR A 1 242 ? 31.284 -21.341 -42.637 1.00 63.34 242 TYR A CA 1
ATOM 1927 C C . TYR A 1 242 ? 30.423 -20.169 -43.125 1.00 63.34 242 TYR A C 1
ATOM 1929 O O . TYR A 1 242 ? 30.296 -19.925 -44.325 1.00 63.34 242 TYR A O 1
ATOM 1937 N N . LEU A 1 243 ? 29.765 -19.472 -42.201 1.00 56.38 243 LEU A N 1
ATOM 1938 C CA . LEU A 1 243 ? 29.021 -18.265 -42.533 1.00 56.38 243 LEU A CA 1
ATOM 1939 C C . LEU A 1 243 ? 30.017 -17.116 -42.674 1.00 56.38 243 LEU A C 1
ATOM 1941 O O . LEU A 1 243 ? 30.733 -16.781 -41.739 1.00 56.38 243 LEU A O 1
ATOM 1945 N N . LYS A 1 244 ? 30.024 -16.492 -43.853 1.00 51.41 244 LYS A N 1
ATOM 1946 C CA . LYS A 1 244 ? 30.878 -15.361 -44.257 1.00 51.41 244 LYS A CA 1
ATOM 1947 C C . LYS A 1 244 ? 30.539 -14.047 -43.524 1.00 51.41 244 LYS A C 1
ATOM 1949 O O . LYS A 1 244 ? 30.669 -12.966 -44.089 1.00 51.41 244 LYS A O 1
ATOM 1954 N N . LYS A 1 245 ? 30.024 -14.121 -42.295 1.00 54.41 245 LYS A N 1
ATOM 1955 C CA . LYS A 1 245 ? 29.652 -12.959 -41.489 1.00 54.41 245 LYS A CA 1
ATOM 1956 C C . LYS A 1 245 ? 30.935 -12.357 -40.902 1.00 54.41 245 LYS A C 1
ATOM 1958 O O . LYS A 1 245 ? 31.409 -12.810 -39.870 1.00 54.41 245 LYS A O 1
ATOM 1963 N N . GLU A 1 246 ? 31.507 -11.403 -41.637 1.00 49.00 246 GLU A N 1
ATOM 1964 C CA . GLU A 1 246 ? 32.438 -10.340 -41.213 1.00 49.00 246 GLU A CA 1
ATOM 1965 C C . GLU A 1 246 ? 32.856 -10.394 -39.722 1.00 49.00 246 GLU A C 1
ATOM 1967 O O . GLU A 1 246 ? 32.277 -9.713 -38.881 1.00 49.00 246 GLU A O 1
ATOM 1972 N N . GLY A 1 247 ? 33.859 -11.215 -39.385 1.00 49.06 247 GLY A N 1
ATOM 1973 C CA . GLY A 1 247 ? 34.516 -11.213 -38.066 1.00 49.06 247 GLY A CA 1
ATOM 1974 C C . GLY A 1 247 ? 34.134 -12.332 -37.088 1.00 49.06 247 GLY A C 1
ATOM 1975 O O . GLY A 1 247 ? 34.902 -12.593 -36.161 1.00 49.06 247 GLY A O 1
ATOM 1976 N N . VAL A 1 248 ? 33.036 -13.063 -37.307 1.00 48.97 248 VAL A N 1
ATOM 1977 C CA . VAL A 1 248 ? 32.713 -14.250 -36.496 1.00 48.97 248 VAL A CA 1
ATOM 1978 C C . VAL A 1 248 ? 33.358 -15.462 -37.160 1.00 48.97 248 VAL A C 1
ATOM 1980 O O . VAL A 1 248 ? 32.808 -16.051 -38.091 1.00 48.97 248 VAL A O 1
ATOM 1983 N N . GLY A 1 249 ? 34.563 -15.824 -36.710 1.00 52.12 249 GLY A N 1
ATOM 1984 C CA . GLY A 1 249 ? 35.129 -17.139 -37.016 1.00 52.12 249 GLY A CA 1
ATOM 1985 C C . GLY A 1 249 ? 34.094 -18.230 -36.718 1.00 52.12 249 GLY A C 1
ATOM 1986 O O . GLY A 1 249 ? 33.359 -18.077 -35.752 1.00 52.12 249 GLY A O 1
ATOM 1987 N N . MET A 1 250 ? 34.011 -19.242 -37.598 1.00 51.56 250 MET A N 1
ATOM 1988 C CA . MET A 1 250 ? 33.225 -20.494 -37.537 1.00 51.56 250 MET A CA 1
ATOM 1989 C C . MET A 1 250 ? 32.142 -20.545 -36.456 1.00 51.56 250 MET A C 1
ATOM 1991 O O . MET A 1 250 ? 32.519 -20.492 -35.298 1.00 51.56 250 MET A O 1
ATOM 1995 N N . TRP A 1 251 ? 30.859 -20.766 -36.809 1.00 58.09 251 TRP A N 1
ATOM 1996 C CA . TRP A 1 251 ? 29.737 -20.966 -35.864 1.00 58.09 251 TRP A CA 1
ATOM 1997 C C . TRP A 1 251 ? 30.202 -21.706 -34.606 1.00 58.09 251 TRP A C 1
ATOM 1999 O O . TRP A 1 251 ? 30.322 -22.934 -34.598 1.00 58.09 251 TRP A O 1
ATOM 2009 N N . SER A 1 252 ? 30.574 -20.934 -33.584 1.00 61.97 252 SER A N 1
ATOM 2010 C CA . SER A 1 252 ? 31.482 -21.477 -32.586 1.00 61.97 252 SER A CA 1
ATOM 2011 C C . SER A 1 252 ? 30.656 -22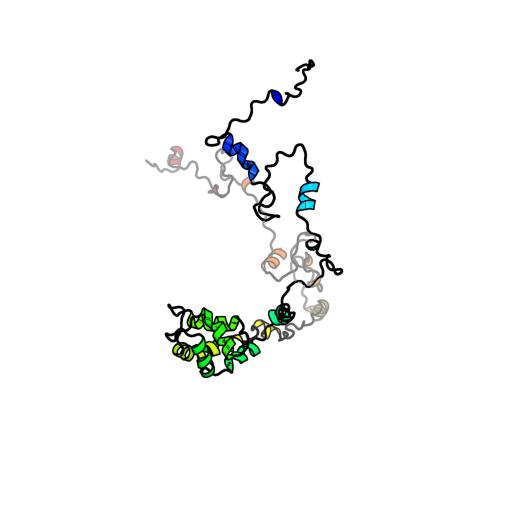.309 -31.627 1.00 61.97 252 SER A C 1
ATOM 2013 O O . SER A 1 252 ? 29.510 -21.967 -31.312 1.00 61.97 252 SER A O 1
ATOM 2015 N N . CYS A 1 253 ? 31.224 -23.421 -31.165 1.00 68.12 253 CYS A N 1
ATOM 2016 C CA . CYS A 1 253 ? 30.599 -24.221 -30.116 1.00 68.12 253 CYS A CA 1
ATOM 2017 C C . CYS A 1 253 ? 30.439 -23.428 -28.816 1.00 68.12 253 CYS A C 1
ATOM 2019 O O . CYS A 1 253 ? 29.732 -23.886 -27.934 1.00 68.12 253 CYS A O 1
ATOM 2021 N N . ASP A 1 254 ? 31.047 -22.246 -28.722 1.00 72.12 254 ASP A N 1
ATOM 2022 C CA . ASP A 1 254 ? 31.157 -21.459 -27.505 1.00 72.12 254 ASP A CA 1
ATOM 2023 C C . ASP A 1 254 ? 30.414 -20.121 -27.625 1.00 72.12 254 ASP A C 1
ATOM 2025 O O . ASP A 1 254 ? 30.661 -19.215 -26.839 1.00 72.12 254 ASP A O 1
ATOM 2029 N N . ASN A 1 255 ? 29.489 -19.965 -28.585 1.00 74.56 255 ASN A N 1
ATOM 2030 C CA . ASN A 1 255 ? 28.780 -18.694 -28.812 1.00 74.56 255 ASN A CA 1
ATOM 2031 C C . ASN A 1 255 ? 28.102 -18.129 -27.547 1.00 74.56 255 ASN A C 1
ATOM 2033 O O . ASN A 1 255 ? 28.012 -16.913 -27.406 1.00 74.56 255 ASN A O 1
ATOM 2037 N N . ASP A 1 256 ? 27.653 -18.989 -26.628 1.00 75.94 256 ASP A N 1
ATOM 2038 C CA . ASP A 1 256 ? 27.105 -18.576 -25.327 1.00 75.94 256 ASP A CA 1
ATOM 2039 C C . ASP A 1 256 ? 28.171 -17.897 -24.444 1.00 75.94 256 ASP A C 1
ATOM 2041 O O . ASP A 1 256 ? 27.950 -16.830 -23.880 1.00 75.94 256 ASP A O 1
ATOM 2045 N N . MET A 1 257 ? 29.387 -18.449 -24.429 1.00 80.31 257 MET A N 1
ATOM 2046 C CA . MET A 1 257 ? 30.539 -17.904 -23.699 1.00 80.31 257 MET A CA 1
ATOM 2047 C C . MET A 1 257 ? 31.135 -16.657 -24.362 1.00 80.31 257 MET A C 1
ATOM 2049 O O . MET A 1 257 ? 31.797 -15.859 -23.702 1.00 80.31 257 MET A O 1
ATOM 2053 N N . LEU A 1 258 ? 30.938 -16.495 -25.672 1.00 79.88 258 LEU A N 1
ATOM 2054 C CA . LEU A 1 258 ? 31.449 -15.357 -26.439 1.00 79.88 258 LEU A CA 1
ATOM 2055 C C . LEU A 1 258 ? 30.496 -14.153 -26.440 1.00 79.88 258 LEU A C 1
ATOM 2057 O O . LEU A 1 258 ? 30.863 -13.088 -26.953 1.00 79.88 258 LEU A O 1
ATOM 2061 N N . ALA A 1 259 ? 29.298 -14.294 -25.869 1.00 83.38 259 ALA A N 1
ATOM 2062 C CA . ALA A 1 259 ? 28.342 -13.205 -25.747 1.00 83.38 259 ALA A CA 1
ATOM 2063 C C . ALA A 1 259 ? 28.952 -12.026 -24.967 1.00 83.38 259 ALA A C 1
ATOM 2065 O O . ALA A 1 259 ? 29.593 -12.195 -23.934 1.00 83.38 259 ALA A O 1
ATOM 2066 N N . GLY A 1 260 ? 28.759 -10.805 -25.472 1.00 85.75 260 GLY A N 1
ATOM 2067 C CA . GLY A 1 260 ? 29.352 -9.602 -24.873 1.00 85.75 260 GLY A CA 1
ATOM 2068 C C . GLY A 1 260 ? 30.813 -9.343 -25.258 1.00 85.75 260 GLY A C 1
ATOM 2069 O O . GLY A 1 260 ? 31.417 -8.408 -24.739 1.00 85.75 260 GLY A O 1
ATOM 2070 N N . THR A 1 261 ? 31.382 -10.119 -26.186 1.00 88.12 261 THR A N 1
ATOM 2071 C CA . THR A 1 261 ? 32.713 -9.863 -26.761 1.00 88.12 261 THR A CA 1
ATOM 2072 C C . THR A 1 261 ? 32.623 -9.430 -28.226 1.00 88.12 261 THR A C 1
ATOM 2074 O O . THR A 1 261 ? 31.587 -9.564 -28.884 1.00 88.12 261 THR A O 1
ATOM 2077 N N . THR A 1 262 ? 33.734 -8.940 -28.779 1.00 87.75 262 THR A N 1
ATOM 2078 C CA . THR A 1 262 ? 33.830 -8.585 -30.204 1.00 87.75 262 THR A CA 1
ATOM 2079 C C . THR A 1 262 ? 33.697 -9.794 -31.132 1.00 87.75 262 THR A C 1
ATOM 2081 O O . THR A 1 262 ? 33.438 -9.609 -32.311 1.00 87.75 262 THR A O 1
ATOM 2084 N N . ARG A 1 263 ? 33.805 -11.030 -30.617 1.00 82.25 263 ARG A N 1
ATOM 2085 C CA . ARG A 1 263 ? 33.665 -12.260 -31.412 1.00 82.25 263 ARG A CA 1
ATOM 2086 C C . ARG A 1 263 ? 32.226 -12.587 -31.823 1.00 82.25 263 ARG A C 1
ATOM 2088 O O . ARG A 1 263 ? 32.063 -13.315 -32.790 1.00 82.25 263 ARG A O 1
ATOM 2095 N N . ASP A 1 264 ? 31.206 -12.076 -31.123 1.00 80.50 264 ASP A N 1
ATOM 2096 C CA . ASP A 1 264 ? 29.779 -12.270 -31.475 1.00 80.50 264 ASP A CA 1
ATOM 2097 C C . ASP A 1 264 ? 29.189 -11.067 -32.249 1.00 80.50 264 ASP A C 1
ATOM 2099 O O . ASP A 1 264 ? 28.011 -11.054 -32.605 1.00 80.50 264 ASP A O 1
ATOM 2103 N N . THR A 1 265 ? 29.986 -10.024 -32.514 1.00 84.00 265 THR A N 1
ATOM 2104 C CA . THR A 1 265 ? 29.523 -8.762 -33.126 1.00 84.00 265 THR A CA 1
ATOM 2105 C C . THR A 1 265 ? 30.413 -8.336 -34.295 1.00 84.00 265 THR A C 1
ATOM 2107 O O . THR A 1 265 ? 31.421 -8.973 -34.571 1.00 84.00 265 THR A O 1
ATOM 2110 N N . TYR A 1 266 ? 30.047 -7.258 -34.996 1.00 85.19 266 TYR A N 1
ATOM 2111 C CA . TYR A 1 266 ? 30.826 -6.697 -36.111 1.00 85.19 266 TYR A CA 1
ATOM 2112 C C . TYR A 1 266 ? 31.878 -5.668 -35.654 1.00 85.19 266 TYR A C 1
ATOM 2114 O O . TYR A 1 266 ? 32.423 -4.911 -36.457 1.00 85.19 266 TYR A O 1
ATOM 2122 N N . HIS A 1 267 ? 32.159 -5.596 -34.351 1.00 88.88 267 HIS A N 1
ATOM 2123 C CA . HIS A 1 267 ? 33.202 -4.721 -33.832 1.00 88.88 267 HIS A CA 1
ATOM 2124 C C . HIS A 1 267 ? 34.594 -5.229 -34.224 1.00 88.88 267 HIS A C 1
ATOM 2126 O O . HIS A 1 267 ? 34.854 -6.430 -34.262 1.00 88.88 267 HIS A O 1
ATOM 2132 N N . ILE A 1 268 ? 35.524 -4.299 -34.440 1.00 88.69 268 ILE A N 1
ATOM 2133 C CA . ILE A 1 268 ? 36.930 -4.640 -34.663 1.00 88.69 268 ILE A CA 1
ATOM 2134 C C . ILE A 1 268 ? 37.522 -5.379 -33.445 1.00 88.69 268 ILE A C 1
ATOM 2136 O O . ILE A 1 268 ? 37.189 -5.045 -32.299 1.00 88.69 268 ILE A O 1
ATOM 2140 N N . PRO A 1 269 ? 38.428 -6.355 -33.647 1.00 89.25 269 PRO A N 1
ATOM 2141 C CA . PRO A 1 269 ? 39.206 -6.927 -32.554 1.00 89.25 269 PRO A CA 1
ATOM 2142 C C . PRO A 1 269 ? 39.926 -5.828 -31.758 1.00 89.25 269 PRO A C 1
ATOM 2144 O O . PRO A 1 269 ? 40.503 -4.914 -32.342 1.00 89.25 269 PRO A O 1
ATOM 2147 N N . GLY A 1 270 ? 39.869 -5.899 -30.425 1.00 89.88 270 GLY A N 1
ATOM 2148 C CA . GLY A 1 270 ? 40.443 -4.878 -29.538 1.00 89.88 270 GLY A CA 1
ATOM 2149 C C . GLY A 1 270 ? 39.514 -3.704 -29.197 1.00 89.88 270 GLY A C 1
ATOM 2150 O O . GLY A 1 270 ? 39.916 -2.829 -28.433 1.00 89.88 270 GLY A O 1
ATOM 2151 N N . TYR A 1 271 ? 38.273 -3.674 -29.702 1.00 93.06 271 TYR A N 1
ATOM 2152 C CA . TYR A 1 271 ? 37.276 -2.704 -29.242 1.00 93.06 271 TYR A CA 1
ATOM 2153 C C . TYR A 1 271 ? 37.043 -2.826 -27.728 1.00 93.06 271 TYR A C 1
ATOM 2155 O O . TYR A 1 271 ? 36.717 -3.898 -27.224 1.00 93.06 271 TYR A O 1
ATOM 2163 N N . SER A 1 272 ? 37.193 -1.708 -27.016 1.00 95.31 272 SER A N 1
ATOM 2164 C CA . SER A 1 272 ? 37.141 -1.632 -25.550 1.00 95.31 272 SER A CA 1
ATOM 2165 C C . SER A 1 272 ? 35.826 -1.078 -24.993 1.00 95.31 272 SER A C 1
ATOM 2167 O O . SER A 1 272 ? 35.698 -0.883 -23.786 1.00 95.31 272 SER A O 1
ATOM 2169 N N . GLY A 1 273 ? 34.845 -0.784 -25.851 1.00 93.75 273 GLY A N 1
ATOM 2170 C CA . GLY A 1 273 ? 33.538 -0.305 -25.405 1.00 93.75 273 GLY A CA 1
ATOM 2171 C C . GLY A 1 273 ? 32.606 -1.434 -24.965 1.00 93.75 273 GLY A C 1
ATOM 2172 O O . GLY A 1 273 ? 32.826 -2.607 -25.256 1.00 93.75 273 GLY A O 1
ATOM 2173 N N . HIS A 1 274 ? 31.530 -1.066 -24.271 1.00 94.75 274 HIS A N 1
ATOM 2174 C CA . HIS A 1 274 ? 30.529 -2.020 -23.798 1.00 94.75 274 HIS A CA 1
ATOM 2175 C C . HIS A 1 274 ? 29.787 -2.697 -24.962 1.00 94.75 274 HIS A C 1
ATOM 2177 O O . HIS A 1 274 ? 29.210 -2.015 -25.811 1.00 94.75 274 HIS A O 1
ATOM 2183 N N . ILE A 1 275 ? 29.744 -4.033 -24.949 1.00 92.00 275 ILE A N 1
ATOM 2184 C CA . ILE A 1 275 ? 28.940 -4.849 -25.863 1.00 92.00 275 ILE A CA 1
ATOM 2185 C C . ILE A 1 275 ? 27.843 -5.547 -25.045 1.00 92.00 275 ILE A C 1
ATOM 2187 O O . ILE A 1 275 ? 28.153 -6.341 -24.152 1.00 92.00 275 ILE A O 1
ATOM 2191 N N . PRO A 1 276 ? 26.557 -5.279 -25.317 1.00 91.44 276 PRO A N 1
ATOM 2192 C CA . PRO A 1 276 ? 25.473 -5.881 -24.559 1.00 91.44 276 PRO A CA 1
ATOM 2193 C C . PRO A 1 276 ? 25.318 -7.367 -24.909 1.00 91.44 276 PRO A C 1
ATOM 2195 O O . PRO A 1 276 ? 25.039 -7.723 -26.051 1.00 91.44 276 PRO A O 1
ATOM 2198 N N . ALA A 1 277 ? 25.437 -8.240 -23.907 1.00 87.88 277 ALA A N 1
ATOM 2199 C CA . ALA A 1 277 ? 25.170 -9.674 -24.060 1.00 87.88 277 ALA A CA 1
ATOM 2200 C C . ALA A 1 277 ? 23.662 -10.003 -24.050 1.00 87.88 277 ALA A C 1
ATOM 2202 O O . ALA A 1 277 ? 23.224 -10.997 -24.627 1.00 87.88 277 ALA A O 1
ATOM 2203 N N . SER A 1 278 ? 22.845 -9.161 -23.405 1.00 86.94 278 SER A N 1
ATOM 2204 C CA . SER A 1 278 ? 21.395 -9.360 -23.318 1.00 86.94 278 SER A CA 1
ATOM 2205 C C . SER A 1 278 ? 20.709 -9.040 -24.645 1.00 86.94 278 SER A C 1
ATOM 2207 O O . SER A 1 278 ? 20.663 -7.887 -25.073 1.00 86.94 278 SER A O 1
ATOM 2209 N N . LYS A 1 279 ? 20.094 -10.059 -25.250 1.00 81.12 279 LYS A N 1
ATOM 2210 C CA . LYS A 1 279 ? 19.346 -9.955 -26.516 1.00 81.12 279 LYS A CA 1
ATOM 2211 C C . LYS A 1 279 ? 17.834 -9.749 -26.313 1.00 81.12 279 LYS A C 1
ATOM 2213 O O . LYS A 1 279 ? 17.055 -9.919 -27.242 1.00 81.12 279 LYS A O 1
ATOM 2218 N N . ARG A 1 280 ? 17.396 -9.382 -25.096 1.00 89.94 280 ARG A N 1
ATOM 2219 C CA . ARG A 1 280 ? 15.965 -9.191 -24.763 1.00 89.94 280 ARG A CA 1
ATOM 2220 C C . ARG A 1 280 ? 15.351 -7.956 -25.423 1.00 89.94 280 ARG A C 1
ATOM 2222 O O . ARG A 1 280 ? 14.152 -7.932 -25.673 1.00 89.94 280 ARG A O 1
ATOM 2229 N N . VAL A 1 281 ? 16.163 -6.927 -25.673 1.00 93.44 281 VAL A N 1
ATOM 2230 C CA . VAL A 1 281 ? 15.715 -5.659 -26.260 1.00 93.44 281 VAL A CA 1
ATOM 2231 C C . VAL A 1 281 ? 16.252 -5.548 -27.694 1.00 93.44 281 VAL A C 1
ATOM 2233 O O . VAL A 1 281 ? 17.476 -5.514 -27.875 1.00 93.44 281 VAL A O 1
ATOM 2236 N N . PRO A 1 282 ? 15.380 -5.437 -28.719 1.00 92.75 282 PRO A N 1
ATOM 2237 C CA . PRO A 1 282 ? 15.806 -5.397 -30.121 1.00 92.75 282 PRO A CA 1
ATOM 2238 C C . PRO A 1 282 ? 16.764 -4.245 -30.435 1.00 92.75 282 PRO A C 1
ATOM 2240 O O . PRO A 1 282 ? 17.810 -4.455 -31.038 1.00 92.75 282 PRO A O 1
ATOM 2243 N N . LYS A 1 283 ? 16.467 -3.039 -29.935 1.00 92.88 283 LYS A N 1
ATOM 2244 C CA . LYS A 1 283 ? 17.290 -1.837 -30.155 1.00 92.88 283 LYS A CA 1
ATOM 2245 C C . LYS A 1 283 ? 18.713 -1.975 -29.605 1.00 92.88 283 LYS A C 1
ATOM 2247 O O . LYS A 1 283 ? 19.671 -1.539 -30.234 1.00 92.88 283 LYS A O 1
ATOM 2252 N N . VAL A 1 284 ? 18.849 -2.591 -28.431 1.00 90.62 284 VAL A N 1
ATOM 2253 C CA . VAL A 1 284 ? 20.151 -2.844 -27.796 1.00 90.62 284 VAL A CA 1
ATOM 2254 C C . VAL A 1 284 ? 20.943 -3.864 -28.609 1.00 90.62 284 VAL A C 1
ATOM 2256 O O . VAL A 1 284 ? 22.145 -3.705 -28.793 1.00 90.62 284 VAL A O 1
ATOM 2259 N N . THR A 1 285 ? 20.253 -4.867 -29.155 1.00 88.75 285 THR A N 1
ATOM 2260 C CA . THR A 1 285 ? 20.863 -5.874 -30.029 1.00 88.75 285 THR A CA 1
ATOM 2261 C C . THR A 1 285 ? 21.354 -5.237 -31.327 1.00 88.75 285 THR A C 1
ATOM 2263 O O . THR A 1 285 ? 22.494 -5.449 -31.717 1.00 88.75 285 THR A O 1
ATOM 2266 N N . GLU A 1 286 ? 20.540 -4.402 -31.972 1.00 89.44 286 GLU A N 1
ATOM 2267 C CA . GLU A 1 286 ? 20.911 -3.720 -33.215 1.00 89.44 286 GLU A CA 1
ATOM 2268 C C . GLU A 1 286 ? 22.136 -2.808 -33.035 1.00 89.44 286 GLU A C 1
ATOM 2270 O O . GLU A 1 286 ? 23.095 -2.892 -33.803 1.00 89.44 286 GLU A O 1
ATOM 2275 N N . GLN A 1 287 ? 22.144 -1.987 -31.980 1.00 90.38 287 GLN A N 1
ATOM 2276 C CA . GLN A 1 287 ? 23.265 -1.095 -31.672 1.00 90.38 287 GLN A CA 1
ATOM 2277 C C . GLN A 1 287 ? 24.522 -1.868 -31.256 1.00 90.38 287 GLN A C 1
ATOM 2279 O O . GLN A 1 287 ? 25.620 -1.538 -31.700 1.00 90.38 287 GLN A O 1
ATOM 2284 N N . GLY A 1 288 ? 24.361 -2.908 -30.434 1.00 89.19 288 GLY A N 1
ATOM 2285 C CA . GLY A 1 288 ? 25.455 -3.754 -29.960 1.00 89.19 288 GLY A CA 1
ATOM 2286 C C . GLY A 1 288 ? 26.095 -4.602 -31.057 1.00 89.19 288 GLY A C 1
ATOM 2287 O O . GLY A 1 288 ? 27.266 -4.945 -30.949 1.00 89.19 288 GLY A O 1
ATOM 2288 N N . MET A 1 289 ? 25.369 -4.906 -32.136 1.00 86.50 289 MET A N 1
ATOM 2289 C CA . MET A 1 289 ? 25.922 -5.648 -33.270 1.00 86.50 289 MET A CA 1
ATOM 2290 C C . MET A 1 289 ? 26.912 -4.815 -34.087 1.00 86.50 289 MET A C 1
ATOM 2292 O O . MET A 1 289 ? 27.810 -5.405 -34.671 1.00 86.50 289 MET A O 1
ATOM 2296 N N . ALA A 1 290 ? 26.771 -3.484 -34.127 1.00 88.62 290 ALA A N 1
ATOM 2297 C CA . ALA A 1 290 ? 27.613 -2.574 -34.918 1.00 88.62 290 ALA A CA 1
ATOM 2298 C C . ALA A 1 290 ? 27.741 -2.947 -36.408 1.00 88.62 290 ALA A C 1
ATOM 2300 O O . ALA A 1 290 ? 28.781 -2.737 -37.025 1.00 88.62 290 ALA A O 1
ATOM 2301 N N . LYS A 1 291 ? 26.662 -3.480 -36.997 1.00 87.19 291 LYS A N 1
ATOM 2302 C CA . LYS A 1 291 ? 26.632 -3.905 -38.406 1.00 87.19 291 LYS A CA 1
ATOM 2303 C C . LYS A 1 291 ? 26.958 -2.765 -39.377 1.00 87.19 291 LYS A C 1
ATOM 2305 O O . LYS A 1 291 ? 27.617 -2.981 -40.384 1.00 87.19 291 LYS A O 1
ATOM 2310 N N . ASN A 1 292 ? 26.479 -1.560 -39.075 1.00 88.94 292 ASN A N 1
ATOM 2311 C CA . ASN A 1 292 ? 26.766 -0.371 -39.867 1.00 88.94 292 ASN A CA 1
ATOM 2312 C C . ASN A 1 292 ? 27.828 0.471 -39.147 1.00 88.94 292 ASN A C 1
ATOM 2314 O O . ASN A 1 292 ? 27.706 0.680 -37.932 1.00 88.94 292 ASN A O 1
ATOM 2318 N N . PRO A 1 293 ? 28.838 0.996 -39.864 1.00 88.81 293 PRO A N 1
ATOM 2319 C CA . PRO A 1 293 ? 29.826 1.882 -39.268 1.00 88.81 293 PRO A CA 1
ATOM 2320 C C . PRO A 1 293 ? 29.151 3.149 -38.730 1.00 88.81 293 PRO A C 1
ATOM 2322 O O . PRO A 1 293 ? 28.136 3.617 -39.253 1.00 88.81 293 PRO A O 1
ATOM 2325 N N . ARG A 1 294 ? 29.719 3.726 -37.666 1.00 88.81 294 ARG A N 1
ATOM 2326 C CA . ARG A 1 294 ? 29.201 4.980 -37.104 1.00 88.81 294 ARG A CA 1
ATOM 2327 C C . ARG A 1 294 ? 29.348 6.099 -38.133 1.00 88.81 294 ARG A C 1
ATOM 2329 O O . ARG A 1 294 ? 30.424 6.281 -38.695 1.00 88.81 294 ARG A O 1
ATOM 2336 N N . ALA A 1 295 ? 28.289 6.882 -38.320 1.00 88.25 295 ALA A N 1
ATOM 2337 C CA . ALA A 1 295 ? 28.347 8.067 -39.163 1.00 88.25 295 ALA A CA 1
ATOM 2338 C C . ALA A 1 295 ? 29.391 9.060 -38.625 1.00 88.25 295 ALA A C 1
ATOM 2340 O O . ALA A 1 295 ? 29.418 9.361 -37.424 1.00 88.25 295 ALA A O 1
ATOM 2341 N N . ILE A 1 296 ? 30.236 9.577 -39.519 1.00 86.62 296 ILE A N 1
ATOM 2342 C CA . ILE A 1 296 ? 31.194 10.633 -39.192 1.00 86.62 296 ILE A CA 1
ATOM 2343 C C . ILE A 1 296 ? 30.393 11.894 -38.854 1.00 86.62 296 ILE A C 1
ATOM 2345 O O . ILE A 1 296 ? 29.618 12.395 -39.669 1.00 86.62 296 ILE A O 1
ATOM 2349 N N . LYS A 1 297 ? 30.557 12.402 -37.631 1.00 82.19 297 LYS A N 1
ATOM 2350 C CA . LYS A 1 297 ? 29.909 13.641 -37.194 1.00 82.19 297 LYS A CA 1
ATOM 2351 C C . LYS A 1 297 ? 30.758 14.831 -37.633 1.00 82.19 297 LYS A C 1
ATOM 2353 O O . LYS A 1 297 ? 31.728 15.167 -36.961 1.00 82.19 297 LYS A O 1
ATOM 2358 N N . ASN A 1 298 ? 30.379 15.477 -38.732 1.00 74.50 298 ASN A N 1
ATOM 2359 C CA . ASN A 1 298 ? 31.016 16.716 -39.170 1.00 74.50 298 ASN A CA 1
ATOM 2360 C C . ASN A 1 298 ? 30.270 17.926 -38.601 1.00 74.50 298 ASN A C 1
ATOM 2362 O O . ASN A 1 298 ? 29.099 18.148 -38.901 1.00 74.50 298 ASN A O 1
ATOM 2366 N N . ASN A 1 299 ? 30.960 18.737 -37.799 1.00 71.88 299 ASN A N 1
ATOM 2367 C CA . ASN A 1 299 ? 30.452 20.041 -37.381 1.00 71.88 299 ASN A CA 1
ATOM 2368 C C . ASN A 1 299 ? 30.653 21.038 -38.530 1.00 71.88 299 ASN A C 1
ATOM 2370 O O . ASN A 1 299 ? 31.711 21.651 -38.660 1.00 71.88 299 ASN A O 1
ATOM 2374 N N . LEU A 1 300 ? 29.625 21.186 -39.370 1.00 70.38 300 LEU A N 1
ATOM 2375 C CA . LEU A 1 300 ? 29.679 21.910 -40.649 1.00 70.38 300 LEU A CA 1
ATOM 2376 C C . LEU A 1 300 ? 30.104 23.383 -40.537 1.00 70.38 300 LEU A C 1
ATOM 2378 O O . LEU A 1 300 ? 30.627 23.937 -41.496 1.00 70.38 300 LEU A O 1
ATOM 2382 N N . ARG A 1 301 ? 29.956 24.010 -39.365 1.00 69.50 301 ARG A N 1
ATOM 2383 C CA . ARG A 1 301 ? 30.229 25.442 -39.155 1.00 69.50 301 ARG A CA 1
ATOM 2384 C C . ARG A 1 301 ? 31.667 25.876 -39.478 1.00 69.50 301 ARG A C 1
ATOM 2386 O O . ARG A 1 301 ? 31.886 27.049 -39.757 1.00 69.50 301 ARG A O 1
ATOM 2393 N N . LEU A 1 302 ? 32.646 24.975 -39.389 1.00 70.56 302 LEU A N 1
ATOM 2394 C CA . LEU A 1 302 ? 34.047 25.308 -39.687 1.00 70.56 302 LEU A CA 1
ATOM 2395 C C . LEU A 1 302 ? 34.384 25.221 -41.179 1.00 70.56 302 LEU A C 1
ATOM 2397 O O . LEU A 1 302 ? 35.354 25.833 -41.610 1.00 70.56 302 LEU A O 1
ATOM 2401 N N . ILE A 1 303 ? 33.612 24.451 -41.947 1.00 72.00 303 ILE A N 1
ATOM 2402 C CA . ILE A 1 303 ? 33.956 24.070 -43.325 1.00 72.00 303 ILE A CA 1
ATOM 2403 C C . ILE A 1 303 ? 32.965 24.680 -44.328 1.00 72.00 303 ILE A C 1
ATOM 2405 O O . ILE A 1 303 ? 33.290 24.836 -45.499 1.00 72.00 303 ILE A O 1
ATOM 2409 N N . TYR A 1 304 ? 31.774 25.074 -43.874 1.00 77.88 304 TYR A N 1
ATOM 2410 C CA . TYR A 1 304 ? 30.704 25.595 -44.714 1.00 77.88 304 TYR A CA 1
ATOM 2411 C C . TYR A 1 304 ? 30.223 26.967 -44.217 1.00 77.88 304 TYR A C 1
ATOM 2413 O O . TYR A 1 304 ? 29.912 27.143 -43.037 1.00 77.88 304 TYR A O 1
ATOM 2421 N N . SER A 1 305 ? 30.175 27.941 -45.130 1.00 79.62 305 SER A N 1
ATOM 2422 C CA . SER A 1 305 ? 29.680 29.306 -44.920 1.00 79.62 305 SER A CA 1
ATOM 2423 C C . SER A 1 305 ? 28.749 29.665 -46.073 1.00 79.62 305 SER A C 1
ATOM 2425 O O . SER A 1 305 ? 29.151 29.543 -47.225 1.00 79.62 305 SER A O 1
ATOM 2427 N N . HIS A 1 306 ? 27.541 30.146 -45.761 1.00 81.94 306 HIS A N 1
ATOM 2428 C CA . HIS A 1 306 ? 26.604 30.690 -46.759 1.00 81.94 306 HIS A CA 1
ATOM 2429 C C . HIS A 1 306 ? 27.124 31.972 -47.413 1.00 81.94 306 HIS A C 1
ATOM 2431 O O . HIS A 1 306 ? 26.774 32.292 -48.543 1.00 81.94 306 HIS A O 1
ATOM 2437 N N . ASP A 1 307 ? 27.934 32.732 -46.675 1.00 81.25 307 ASP A N 1
ATOM 2438 C CA . ASP A 1 307 ? 28.459 34.011 -47.133 1.00 81.25 307 ASP A CA 1
ATOM 2439 C C . ASP A 1 307 ? 29.724 33.822 -47.971 1.00 81.25 307 ASP A C 1
ATOM 2441 O O . ASP A 1 307 ? 30.583 32.997 -47.634 1.00 81.25 307 ASP A O 1
ATOM 2445 N N . LEU A 1 308 ? 29.875 34.675 -48.990 1.00 82.25 308 LEU A N 1
ATOM 2446 C CA . LEU A 1 308 ? 31.107 34.798 -49.763 1.00 82.25 308 LEU A CA 1
ATOM 2447 C C . LEU A 1 308 ? 32.305 35.118 -48.846 1.00 82.25 308 LEU A C 1
ATOM 2449 O O . LEU A 1 308 ? 32.165 35.886 -47.880 1.00 82.25 308 LEU A O 1
ATOM 2453 N N . PRO A 1 309 ? 33.504 34.585 -49.148 1.00 85.00 309 PRO A N 1
ATOM 2454 C CA . PRO A 1 309 ? 34.728 34.985 -48.465 1.00 85.00 309 PRO A CA 1
ATOM 2455 C C . PRO A 1 309 ? 34.899 36.511 -48.486 1.00 85.00 309 PRO A C 1
ATOM 2457 O O . PRO A 1 309 ? 34.721 37.150 -49.518 1.00 85.00 309 PRO A O 1
ATOM 2460 N N . GLY A 1 310 ? 35.227 37.101 -47.335 1.00 85.31 310 GLY A N 1
ATOM 2461 C CA . GLY A 1 310 ? 35.391 38.553 -47.182 1.00 85.31 310 GLY A CA 1
ATOM 2462 C C . GLY A 1 310 ? 34.153 39.305 -46.682 1.00 85.31 310 GLY A C 1
ATOM 2463 O O . GLY A 1 310 ? 34.293 40.432 -46.215 1.00 85.31 310 GLY A O 1
ATOM 2464 N N . TYR A 1 311 ? 32.961 38.698 -46.671 1.00 84.62 311 TYR A N 1
ATOM 2465 C CA . TYR A 1 311 ? 31.792 39.321 -46.043 1.00 84.62 311 TYR A CA 1
ATOM 2466 C C . TYR A 1 311 ? 31.939 39.371 -44.507 1.00 84.62 311 TYR A C 1
ATOM 2468 O O . TYR A 1 311 ? 32.074 38.337 -43.839 1.00 84.62 311 TYR A O 1
ATOM 2476 N N . THR A 1 312 ? 31.901 40.583 -43.940 1.00 86.19 312 THR A N 1
ATOM 2477 C CA . THR A 1 312 ? 32.134 40.872 -42.508 1.00 86.19 312 THR A CA 1
ATOM 2478 C C . THR A 1 312 ? 30.856 41.130 -41.700 1.00 86.19 312 THR A C 1
ATOM 2480 O O . THR A 1 312 ? 30.934 41.433 -40.510 1.00 86.19 312 THR A O 1
ATOM 2483 N N . GLY A 1 313 ? 29.678 41.005 -42.320 1.00 85.50 313 GLY A N 1
ATOM 2484 C CA . GLY A 1 313 ? 28.392 41.233 -41.658 1.00 85.50 313 GLY A CA 1
ATOM 2485 C C . GLY A 1 313 ? 27.995 40.139 -40.658 1.00 85.50 313 GLY A C 1
ATOM 2486 O O . GLY A 1 313 ? 28.770 39.245 -40.311 1.00 85.50 313 GLY A O 1
ATOM 2487 N N . HIS A 1 314 ? 26.748 40.198 -40.181 1.00 85.19 314 HIS A N 1
ATOM 2488 C CA . HIS A 1 314 ? 26.250 39.271 -39.162 1.00 85.19 314 HIS A CA 1
ATOM 2489 C C . HIS A 1 314 ? 26.323 37.806 -39.625 1.00 85.19 314 HIS A C 1
ATOM 2491 O O . HIS A 1 314 ? 25.731 37.440 -40.641 1.00 85.19 314 HIS A O 1
ATOM 2497 N N . LYS A 1 315 ? 26.997 36.954 -38.842 1.00 83.94 315 LYS A N 1
ATOM 2498 C CA . LYS A 1 315 ? 27.032 35.496 -39.034 1.00 83.94 315 LYS A CA 1
ATOM 2499 C C . LYS A 1 315 ? 26.217 34.816 -37.930 1.00 83.94 315 LYS A C 1
ATOM 2501 O O . LYS A 1 315 ? 26.626 34.896 -36.763 1.00 83.94 315 LYS A O 1
ATOM 2506 N N . PRO A 1 316 ? 25.081 34.167 -38.250 1.00 82.56 316 PRO A N 1
ATOM 2507 C CA . PRO A 1 316 ? 24.266 33.506 -37.241 1.00 82.56 316 PRO A CA 1
ATOM 2508 C C . PRO A 1 316 ? 25.073 32.384 -36.576 1.00 82.56 316 PRO A C 1
ATOM 2510 O O . PRO A 1 316 ? 25.652 31.525 -37.233 1.00 82.56 316 PRO A O 1
ATOM 2513 N N . LYS A 1 317 ? 25.153 32.409 -35.240 1.00 82.19 317 LYS A N 1
ATOM 2514 C CA . LYS A 1 317 ? 25.898 31.400 -34.458 1.00 82.19 317 LYS A CA 1
ATOM 2515 C C . LYS A 1 317 ? 25.029 30.228 -34.000 1.00 82.19 317 LYS A C 1
ATOM 2517 O O . LYS A 1 317 ? 25.574 29.185 -33.648 1.00 82.19 317 LYS A O 1
ATOM 2522 N N . ALA A 1 318 ? 23.712 30.420 -33.960 1.00 84.94 318 ALA A N 1
ATOM 2523 C CA . ALA A 1 318 ? 22.735 29.440 -33.501 1.00 84.94 318 ALA A CA 1
ATOM 2524 C C . ALA A 1 318 ? 21.914 28.926 -34.687 1.00 84.94 318 ALA A C 1
ATOM 2526 O O . ALA A 1 318 ? 21.475 29.735 -35.501 1.00 84.94 318 ALA A O 1
ATOM 2527 N N . ALA A 1 319 ? 21.646 27.616 -34.729 1.00 81.94 319 ALA A N 1
ATOM 2528 C CA . ALA A 1 319 ? 20.914 26.976 -35.828 1.00 81.94 319 ALA A CA 1
ATOM 2529 C C . ALA A 1 319 ? 19.529 27.601 -36.076 1.00 81.94 319 ALA A C 1
ATOM 2531 O O . ALA A 1 319 ? 19.114 27.738 -37.215 1.00 81.94 319 ALA A O 1
ATOM 2532 N N . ARG A 1 320 ? 18.843 28.074 -35.026 1.00 88.19 320 ARG A N 1
ATOM 2533 C CA . ARG A 1 320 ? 17.536 28.748 -35.154 1.00 88.19 320 ARG A CA 1
ATOM 2534 C C . ARG A 1 320 ? 17.564 30.070 -35.938 1.00 88.19 320 ARG A C 1
ATOM 2536 O O . ARG A 1 320 ? 16.521 30.515 -36.391 1.00 88.19 320 ARG A O 1
ATOM 2543 N N . ASN A 1 321 ? 18.729 30.712 -36.036 1.00 85.44 321 ASN A N 1
ATOM 2544 C CA . ASN A 1 321 ? 18.907 31.974 -36.759 1.00 85.44 321 ASN A CA 1
ATOM 2545 C C . ASN A 1 321 ? 19.503 31.743 -38.157 1.00 85.44 321 ASN A C 1
ATOM 2547 O O . ASN A 1 321 ? 19.682 32.704 -38.902 1.00 85.44 321 ASN A O 1
ATOM 2551 N N . ASP A 1 322 ? 19.873 30.502 -38.482 1.00 84.06 322 ASP A N 1
ATOM 2552 C CA . ASP A 1 322 ? 20.383 30.131 -39.794 1.00 84.06 322 ASP A CA 1
ATOM 2553 C C . ASP A 1 322 ? 19.205 29.702 -40.675 1.00 84.06 322 ASP A C 1
ATOM 2555 O O . ASP A 1 322 ? 18.682 28.598 -40.551 1.00 84.06 322 ASP A O 1
ATOM 2559 N N . ILE A 1 323 ? 18.749 30.623 -41.525 1.00 80.50 323 ILE A N 1
ATOM 2560 C CA . ILE A 1 323 ? 17.627 30.414 -42.455 1.00 80.50 323 ILE A CA 1
ATOM 2561 C C . ILE A 1 323 ? 18.148 29.863 -43.804 1.00 80.50 323 ILE A C 1
ATOM 2563 O O . ILE A 1 323 ? 17.377 29.643 -44.735 1.00 80.50 323 ILE A O 1
ATOM 2567 N N . GLY A 1 324 ? 19.454 29.586 -43.905 1.00 81.94 324 GLY A N 1
ATOM 2568 C CA . GLY A 1 324 ? 20.110 29.128 -45.124 1.00 81.94 324 GLY A CA 1
ATOM 2569 C C . GLY A 1 324 ? 20.800 30.260 -45.884 1.00 81.94 324 GLY A C 1
ATOM 2570 O O . GLY A 1 324 ? 21.191 31.280 -45.309 1.00 81.94 324 GLY A O 1
ATOM 2571 N N . GLU A 1 325 ? 20.954 30.066 -47.193 1.00 80.19 325 GLU A N 1
ATOM 2572 C CA . GLU A 1 325 ? 21.671 30.992 -48.069 1.00 80.19 325 GLU A CA 1
ATOM 2573 C C . GLU A 1 325 ? 21.086 32.409 -47.998 1.00 80.19 325 GLU A C 1
ATOM 2575 O O . GLU A 1 325 ? 19.882 32.634 -48.174 1.00 80.19 325 GLU A O 1
ATOM 2580 N N . LYS A 1 326 ? 21.949 33.399 -47.743 1.00 74.06 326 LYS A N 1
ATOM 2581 C CA . LYS A 1 326 ? 21.509 34.791 -47.677 1.00 74.06 326 LYS A CA 1
ATOM 2582 C C . LYS A 1 326 ? 21.153 35.288 -49.069 1.00 74.06 326 LYS A C 1
ATOM 2584 O O . LYS A 1 326 ? 21.992 35.337 -49.959 1.00 74.06 326 LYS A O 1
ATOM 2589 N N . LYS A 1 327 ? 19.935 35.804 -49.213 1.00 71.81 327 LYS A N 1
ATOM 2590 C CA . LYS A 1 327 ? 19.475 36.527 -50.413 1.00 71.81 327 LYS A CA 1
ATOM 2591 C C . LYS A 1 327 ? 19.888 38.010 -50.420 1.00 71.81 327 LYS A C 1
ATOM 2593 O O . LYS A 1 327 ? 19.281 38.821 -51.115 1.00 71.81 327 LYS A O 1
ATOM 2598 N N . GLY A 1 328 ? 20.873 38.385 -49.599 1.00 69.62 328 GLY A N 1
ATOM 2599 C CA . GLY A 1 328 ? 21.327 39.770 -49.465 1.00 69.62 328 GLY A CA 1
ATOM 2600 C C . GLY A 1 328 ? 21.798 40.337 -50.807 1.00 69.62 328 GLY A C 1
ATOM 2601 O O . GLY A 1 328 ? 22.414 39.629 -51.595 1.00 69.62 328 GLY A O 1
ATOM 2602 N N . GLY A 1 329 ? 21.482 41.606 -51.075 1.00 70.62 329 GLY A N 1
ATOM 2603 C CA . GLY A 1 329 ? 21.797 42.264 -52.350 1.00 70.62 329 GLY A CA 1
ATOM 2604 C C . GLY A 1 329 ? 20.759 42.060 -53.460 1.00 70.62 329 GLY A C 1
ATOM 2605 O O . GLY A 1 329 ? 20.945 42.589 -54.547 1.00 70.62 329 GLY A O 1
ATOM 2606 N N . ARG A 1 330 ? 19.665 41.333 -53.192 1.00 73.81 330 ARG A N 1
ATOM 2607 C CA . ARG A 1 330 ? 18.501 41.184 -54.088 1.00 73.81 330 ARG A CA 1
ATOM 2608 C C . ARG A 1 330 ? 17.197 41.682 -53.449 1.00 73.81 330 ARG A C 1
ATOM 2610 O O . ARG A 1 330 ? 16.122 41.228 -53.814 1.00 73.81 330 ARG A O 1
ATOM 2617 N N . ASP A 1 331 ? 17.285 42.542 -52.433 1.00 80.19 331 ASP A N 1
ATOM 2618 C CA . ASP A 1 331 ? 16.094 43.122 -51.803 1.00 80.19 331 ASP A CA 1
ATOM 2619 C C . ASP A 1 331 ? 15.633 44.342 -52.625 1.00 80.19 331 ASP A C 1
ATOM 2621 O O . ASP A 1 331 ? 16.410 45.303 -52.739 1.00 80.19 331 ASP A O 1
ATOM 2625 N N . PRO A 1 332 ? 14.406 44.343 -53.185 1.00 79.75 332 PRO A N 1
ATOM 2626 C CA . PRO A 1 332 ? 13.895 45.452 -53.994 1.00 79.75 332 PRO A CA 1
ATOM 2627 C C . PRO A 1 332 ? 13.771 46.766 -53.206 1.00 79.75 332 PRO A C 1
ATOM 2629 O O . PRO A 1 332 ? 13.689 47.837 -53.794 1.00 79.75 332 PRO A O 1
ATOM 2632 N N . ARG A 1 333 ? 13.844 46.730 -51.866 1.00 82.06 333 ARG A N 1
ATOM 2633 C CA . ARG A 1 333 ? 13.888 47.938 -51.019 1.00 82.06 333 ARG A CA 1
ATOM 2634 C C . ARG A 1 333 ? 15.204 48.714 -51.106 1.00 82.06 333 ARG A C 1
ATOM 2636 O O . ARG A 1 333 ? 15.292 49.833 -50.609 1.00 82.06 333 ARG A O 1
ATOM 2643 N N . THR A 1 334 ? 16.246 48.115 -51.677 1.00 82.88 334 THR A N 1
ATOM 2644 C CA . THR A 1 334 ? 17.536 48.772 -51.930 1.00 82.88 334 THR A CA 1
ATOM 2645 C C . THR A 1 334 ? 17.660 49.089 -53.414 1.00 82.88 334 THR A C 1
ATOM 2647 O O . THR A 1 334 ? 17.307 48.251 -54.233 1.00 82.88 334 THR A O 1
ATOM 2650 N N . THR A 1 335 ? 18.195 50.253 -53.791 1.00 81.06 335 THR A N 1
ATOM 2651 C CA . THR A 1 335 ? 18.288 50.657 -55.211 1.00 81.06 335 THR A CA 1
ATOM 2652 C C . THR A 1 335 ? 19.115 49.682 -56.051 1.00 81.06 335 THR A C 1
ATOM 2654 O O . THR A 1 335 ? 18.739 49.350 -57.170 1.00 81.06 335 THR A O 1
ATOM 2657 N N . SER A 1 336 ? 20.213 49.166 -55.490 1.00 83.75 336 SER A N 1
ATOM 2658 C CA . SER A 1 336 ? 21.045 48.140 -56.125 1.00 83.75 336 SER A CA 1
ATOM 2659 C C . SER A 1 336 ? 20.354 46.778 -56.203 1.00 83.75 336 SER A C 1
ATOM 2661 O O . SER A 1 336 ? 20.525 46.071 -57.192 1.00 83.75 336 SER A O 1
ATOM 2663 N N . GLY A 1 337 ? 19.556 46.419 -55.194 1.00 83.75 337 GLY A N 1
ATOM 2664 C CA . GLY A 1 337 ? 18.749 45.203 -55.208 1.00 83.75 337 GLY A CA 1
ATOM 2665 C C . GLY A 1 337 ? 17.589 45.273 -56.202 1.00 83.75 337 GLY A C 1
ATOM 2666 O O . GLY A 1 337 ? 17.409 44.324 -56.957 1.00 83.75 337 GLY A O 1
ATOM 2667 N N . SER A 1 338 ? 16.869 46.400 -56.270 1.00 81.31 338 SER A N 1
ATOM 2668 C CA . SER A 1 338 ? 15.806 46.656 -57.257 1.00 81.31 338 SER A CA 1
ATOM 2669 C C . SER A 1 338 ? 16.342 46.534 -58.681 1.00 81.31 338 SER A C 1
ATOM 2671 O O . SER A 1 338 ? 15.843 45.734 -59.469 1.00 81.31 338 SER A O 1
ATOM 2673 N N . ALA A 1 339 ? 17.454 47.218 -58.977 1.00 81.88 339 ALA A N 1
ATOM 2674 C CA . ALA A 1 339 ? 18.102 47.149 -60.284 1.00 81.88 339 ALA A CA 1
ATOM 2675 C C . ALA A 1 339 ? 18.559 45.725 -60.657 1.00 81.88 339 ALA A C 1
ATOM 2677 O O . ALA A 1 339 ? 18.552 45.364 -61.831 1.00 81.88 339 ALA A O 1
ATOM 2678 N N . ALA A 1 340 ? 18.951 44.908 -59.672 1.00 80.81 340 ALA A N 1
ATOM 2679 C CA . ALA A 1 340 ? 19.373 43.527 -59.897 1.00 80.81 340 ALA A CA 1
ATOM 2680 C C . ALA A 1 340 ? 18.202 42.548 -60.104 1.00 80.81 340 ALA A C 1
ATOM 2682 O O . ALA A 1 340 ? 18.393 41.513 -60.742 1.00 80.81 340 ALA A O 1
ATOM 2683 N N . VAL A 1 341 ? 17.021 42.839 -59.549 1.00 81.88 341 VAL A N 1
ATOM 2684 C CA . VAL A 1 341 ? 15.824 41.983 -59.650 1.00 81.88 341 VAL A CA 1
ATOM 2685 C C . VAL A 1 341 ? 14.891 42.433 -60.783 1.00 81.88 341 VAL A C 1
ATOM 2687 O O . VAL A 1 341 ? 14.159 41.608 -61.321 1.00 81.88 341 VAL A O 1
ATOM 2690 N N . GLY A 1 342 ? 14.968 43.697 -61.207 1.00 73.12 342 GLY A N 1
ATOM 2691 C CA . GLY A 1 342 ? 14.128 44.264 -62.266 1.00 73.12 342 GLY A CA 1
ATOM 2692 C C . GLY A 1 342 ? 12.703 44.594 -61.813 1.00 73.12 342 GLY A C 1
ATOM 2693 O O . GLY A 1 342 ? 11.815 44.720 -62.651 1.00 73.12 342 GLY A O 1
ATOM 2694 N N . GLU A 1 343 ? 12.480 44.711 -60.503 1.00 67.25 343 GLU A N 1
ATOM 2695 C CA . GLU A 1 343 ? 11.184 45.024 -59.898 1.00 67.25 343 GLU A CA 1
ATOM 2696 C C . GLU A 1 343 ? 11.250 46.394 -59.214 1.00 67.25 343 GLU A C 1
ATOM 2698 O O . GLU A 1 343 ? 11.697 46.502 -58.073 1.00 67.25 343 GLU A O 1
ATOM 2703 N N . ASP A 1 344 ? 10.780 47.438 -59.900 1.00 59.81 344 ASP A N 1
ATOM 2704 C CA . ASP A 1 344 ? 10.616 48.766 -59.305 1.00 59.81 344 ASP A CA 1
ATOM 2705 C C . ASP A 1 344 ? 9.378 48.769 -58.402 1.00 59.81 344 ASP A C 1
ATOM 2707 O O . ASP A 1 344 ? 8.246 48.937 -58.856 1.00 59.81 344 ASP A O 1
ATOM 2711 N N . ILE A 1 345 ? 9.585 48.559 -57.101 1.00 61.50 345 ILE A N 1
ATOM 2712 C CA . ILE A 1 345 ? 8.538 48.771 -56.099 1.00 61.50 345 ILE A CA 1
ATOM 2713 C C . ILE A 1 345 ? 8.529 50.262 -55.743 1.00 61.50 345 ILE A C 1
ATOM 2715 O O . ILE A 1 345 ? 9.261 50.699 -54.851 1.00 61.50 345 ILE A O 1
ATOM 2719 N N . LEU A 1 346 ? 7.704 51.027 -56.460 1.00 54.59 346 LEU A N 1
ATOM 2720 C CA . LEU A 1 346 ? 7.188 52.329 -56.028 1.00 54.59 346 LEU A CA 1
ATOM 2721 C C . LEU A 1 346 ? 5.712 52.205 -55.656 1.00 54.59 346 LEU A C 1
ATOM 2723 O O . LEU A 1 346 ? 4.940 51.673 -56.486 1.00 54.59 346 LEU A O 1
#

Organism: NCBI:txid2557542

pLDDT: mean 74.75, std 14.14, range [39.16, 95.31]

Foldseek 3Di:
DDDDDDDDDDDPDDDDPVPDDPDDDDVPDDPVNVVCVCQCPPADDPDDPPLPPDGPPPPPDDPVVSVVVPDDPVNDDDADPVPPPPDDPPDDPVVVDDPPPDDDPCCVVPPPLVVLLCLLLVDDLVLLPVLQVVQDDPVQKHALVCQQVSSCVSSVHRRDPVLSVLVCVQCVVPPVNIDHSVVCVVCVVVSSVVSVVVNDDDPPDDDVVVVVVVPDPDPPDDPPPDDQLVSVCVPDVPVFDQDPPQQQGTPDSCLLVCQFHCNVANDDPPDPDTQDSDPPDVVSVVVSRCPDPDDDDDPCVVPDDLDDPPDPDDDDPDPVPPPDRDPPQLDCVDPSNCVVPVDNDD